Protein 4U3V (pdb70)

Structure (mmCIF, N/CA/C/O backbone):
data_4U3V
#
_entry.id   4U3V
#
_cell.length_a   48.821
_cell.length_b   68.267
_cell.length_c   77.823
_cell.angle_alpha   90.00
_cell.angle_beta   90.00
_cell.angle_gamma   90.00
#
_symmetry.space_group_name_H-M   'P 21 21 21'
#
loop_
_entity.id
_entity.type
_entity.pdbx_description
1 polymer 'Polyketide synthase PksR'
2 water water
#
loop_
_atom_site.group_PDB
_atom_site.id
_atom_site.type_symbol
_atom_site.label_atom_id
_atom_site.label_alt_id
_atom_site.label_comp_id
_atom_site.label_asym_id
_atom_site.label_entity_id
_atom_site.label_seq_id
_atom_site.pdbx_PDB_ins_code
_atom_site.Cartn_x
_atom_site.Cartn_y
_atom_site.Cartn_z
_atom_site.occupancy
_atom_site.B_iso_or_equiv
_atom_site.auth_seq_id
_atom_site.auth_comp_id
_atom_site.auth_asym_id
_atom_site.auth_atom_id
_atom_site.pdbx_PDB_model_num
ATOM 1 N N . GLN A 1 28 ? 5.716 12.574 24.451 1.00 40.70 1 GLN A N 1
ATOM 2 C CA . GLN A 1 28 ? 7.026 11.977 24.055 1.00 36.26 1 GLN A CA 1
ATOM 3 C C . GLN A 1 28 ? 8.092 12.345 25.081 1.00 34.70 1 GLN A C 1
ATOM 4 O O . GLN A 1 28 ? 7.994 13.370 25.753 1.00 39.52 1 GLN A O 1
ATOM 10 N N . PRO A 1 29 ? 9.178 11.565 25.132 1.00 34.84 2 PRO A N 1
ATOM 11 C CA . PRO A 1 29 ? 10.260 11.974 26.020 1.00 33.61 2 PRO A CA 1
ATOM 12 C C . PRO A 1 29 ? 10.853 13.300 25.562 1.00 33.62 2 PRO A C 1
ATOM 13 O O . PRO A 1 29 ? 10.892 13.588 24.371 1.00 33.62 2 PRO A O 1
ATOM 17 N N . VAL A 1 30 ? 11.294 14.107 26.512 1.00 30.85 3 VAL A N 1
ATOM 18 C CA . VAL A 1 30 ? 11.976 15.338 26.164 1.00 34.65 3 VAL A CA 1
ATOM 19 C C . VAL A 1 30 ? 13.277 15.061 25.388 1.00 28.88 3 VAL A C 1
ATOM 20 O 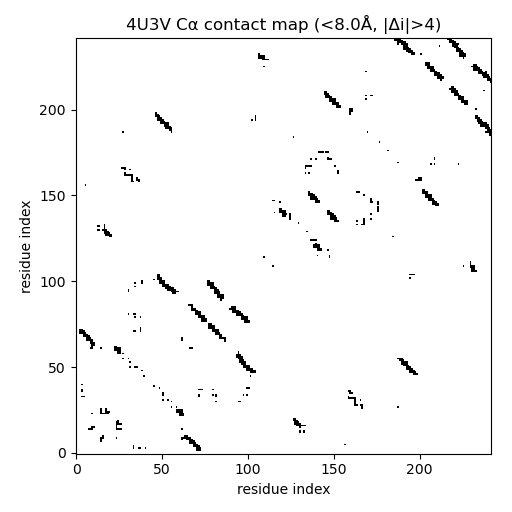O . VAL A 1 30 ? 13.943 14.020 25.575 1.00 28.89 3 VAL A O 1
ATOM 24 N N . ILE A 1 31 ? 13.671 16.019 24.546 1.00 25.22 4 ILE A N 1
ATOM 25 C CA . ILE A 1 31 ? 14.997 15.986 23.932 1.00 23.64 4 ILE A CA 1
ATOM 26 C C . ILE A 1 31 ? 16.088 16.096 25.023 1.00 26.77 4 ILE A C 1
ATOM 27 O O . ILE A 1 31 ? 16.000 16.921 25.944 1.00 25.22 4 ILE A O 1
ATOM 32 N N . GLN A 1 32 ? 17.071 15.203 24.962 1.00 24.35 5 GLN A N 1
ATOM 33 C CA . GLN A 1 32 ? 18.026 15.070 26.061 1.00 24.32 5 GLN A CA 1
ATOM 34 C C . GLN A 1 32 ? 19.282 14.435 25.569 1.00 23.20 5 GLN A C 1
ATOM 35 O O . GLN A 1 32 ? 19.259 13.615 24.623 1.00 26.56 5 GLN A O 1
ATOM 41 N N . ASP A 1 33 ? 20.386 14.759 26.239 1.00 24.97 6 ASP A N 1
ATOM 42 C CA . ASP A 1 33 ? 21.667 14.132 25.910 1.00 24.16 6 ASP A CA 1
ATOM 43 C C . ASP A 1 33 ? 22.481 14.096 27.227 1.00 23.45 6 ASP A C 1
ATOM 44 O O . ASP A 1 33 ? 22.102 14.700 28.229 1.00 26.55 6 ASP A O 1
ATOM 49 N N . GLN A 1 34 ? 23.604 13.396 27.203 1.00 24.55 7 GLN A N 1
ATOM 50 C CA . GLN A 1 34 ? 24.450 13.274 28.402 1.00 23.85 7 GLN A CA 1
ATOM 51 C C . GLN A 1 34 ? 25.889 13.309 27.927 1.00 25.15 7 GLN A C 1
ATOM 52 O O . GLN A 1 34 ? 26.232 12.728 26.900 1.00 24.77 7 GLN A O 1
ATOM 58 N N . PHE A 1 35 ? 26.741 13.947 28.723 1.00 26.18 8 PHE A N 1
ATOM 59 C CA . PHE A 1 35 ? 28.161 14.097 28.347 1.00 23.57 8 PHE A CA 1
ATOM 60 C C . PHE A 1 35 ? 29.016 13.683 29.535 1.00 29.43 8 PHE A C 1
ATOM 61 O O . PHE A 1 35 ? 28.788 14.125 30.659 1.00 30.10 8 PHE A O 1
ATOM 69 N N . THR A 1 36 ? 29.989 12.825 29.275 1.00 26.51 9 THR A N 1
ATOM 70 C CA . THR A 1 36 ? 30.805 12.278 30.381 1.00 28.04 9 THR A CA 1
ATOM 71 C C . THR A 1 36 ? 32.257 12.803 30.304 1.00 33.07 9 THR A C 1
ATOM 72 O O . THR A 1 36 ? 32.758 13.173 29.243 1.00 29.31 9 THR A O 1
ATOM 76 N N . TYR A 1 37 ? 32.937 12.865 31.445 1.00 33.73 10 TYR A N 1
ATOM 77 C CA . TYR A 1 37 ? 34.255 13.497 31.522 1.00 35.63 10 TYR A CA 1
ATOM 78 C C . TYR A 1 37 ? 35.181 12.933 30.465 1.00 33.10 10 TYR A C 1
ATOM 79 O O . TYR A 1 37 ? 35.945 13.667 29.831 1.00 31.19 10 TYR A O 1
ATOM 88 N N . ASP A 1 38 ? 35.173 11.619 30.319 1.00 29.94 11 ASP A N 1
ATOM 89 C CA . ASP A 1 38 ? 36.239 10.959 29.570 1.00 37.10 11 ASP A CA 1
ATOM 90 C C . ASP A 1 38 ? 36.011 10.829 28.061 1.00 41.41 11 ASP A C 1
ATOM 91 O O . ASP A 1 38 ? 36.888 10.345 27.368 1.00 38.41 11 ASP A O 1
ATOM 96 N N . GLU A 1 39 ? 34.833 11.178 27.545 1.00 31.57 12 GLU A N 1
ATOM 97 C CA . GLU A 1 39 ? 34.601 10.968 26.112 1.00 31.72 12 GLU A CA 1
ATOM 98 C C . GLU A 1 39 ? 35.283 12.061 25.233 1.00 29.78 12 GLU A C 1
ATOM 99 O O . GLU A 1 39 ? 35.555 13.171 25.713 1.00 29.54 12 GLU A O 1
ATOM 105 N N . PRO A 1 40 ? 35.601 11.740 23.962 1.00 33.26 13 PRO A N 1
ATOM 106 C CA . PRO A 1 40 ? 36.417 12.675 23.157 1.00 35.84 13 PRO A CA 1
ATOM 107 C C . PRO A 1 40 ? 35.773 14.058 22.946 1.00 31.79 13 PRO A C 1
ATOM 108 O O . PRO A 1 40 ? 36.468 15.064 22.962 1.00 31.25 13 PRO A O 1
ATOM 112 N N . TYR A 1 41 ? 34.443 14.118 22.873 1.00 29.29 14 TYR A N 1
ATOM 113 C CA . TYR A 1 41 ? 33.756 15.421 22.768 1.00 30.42 14 TYR A CA 1
ATOM 114 C C . TYR A 1 41 ? 34.076 16.353 23.956 1.00 27.49 14 TYR A C 1
ATOM 115 O O . TYR A 1 41 ? 34.116 17.578 23.805 1.00 27.47 14 TYR A O 1
ATOM 124 N N . VAL A 1 42 ? 34.288 15.774 25.151 1.00 26.49 15 VAL A N 1
ATOM 125 C CA . VAL A 1 42 ? 34.496 16.558 26.364 1.00 25.55 15 VAL A CA 1
ATOM 126 C C . VAL A 1 42 ? 35.993 16.774 26.588 1.00 25.44 15 VAL A C 1
ATOM 127 O O . VAL A 1 42 ? 36.401 17.898 26.915 1.00 28.94 15 VAL A O 1
ATOM 131 N N . GLN A 1 43 ? 36.769 15.703 26.387 1.00 29.57 16 GLN A N 1
ATOM 132 C CA . GLN A 1 43 ? 38.250 15.775 26.484 1.00 34.37 16 GLN A CA 1
ATOM 133 C C . GLN A 1 43 ? 38.774 16.811 25.496 1.00 33.81 16 GLN A C 1
ATOM 134 O O . GLN A 1 43 ? 39.795 17.461 25.736 1.00 35.77 16 GLN A O 1
ATOM 140 N N . GLY A 1 44 ? 38.065 16.954 24.382 1.00 30.47 17 GLY A N 1
ATOM 141 C CA . GLY A 1 44 ? 38.505 17.838 23.294 1.00 32.90 17 GLY A CA 1
ATOM 142 C C . GLY A 1 44 ? 38.329 19.346 23.383 1.00 32.96 17 GLY A C 1
ATOM 143 O O . GLY A 1 44 ? 38.690 20.080 22.444 1.00 31.73 17 GLY A O 1
ATOM 144 N N . HIS A 1 45 ? 37.775 19.830 24.479 1.00 29.27 18 HIS A N 1
ATOM 145 C CA . HIS A 1 45 ? 37.733 21.260 24.740 1.00 32.14 18 HIS A CA 1
ATOM 146 C C . HIS A 1 45 ? 38.053 21.650 26.153 1.00 41.99 18 HIS A C 1
ATOM 147 O O . HIS A 1 45 ? 37.236 21.495 27.050 1.00 32.31 18 HIS A O 1
ATOM 154 N N . VAL A 1 46 ? 39.214 22.277 26.337 1.00 34.63 19 VAL A N 1
ATOM 155 C CA . VAL A 1 46 ? 39.706 22.651 27.658 1.00 43.79 19 VAL A CA 1
ATOM 156 C C . VAL A 1 46 ? 39.866 24.159 27.722 1.00 46.79 19 VAL A C 1
ATOM 157 O O . VAL A 1 46 ? 40.345 24.784 26.779 1.00 50.82 19 VAL A O 1
ATOM 161 N N . PHE A 1 47 ? 39.382 24.753 28.801 1.00 46.95 20 PHE A N 1
ATOM 162 C CA . PHE A 1 47 ? 39.399 26.196 28.939 1.00 44.64 20 PHE A CA 1
ATOM 163 C C . PHE A 1 47 ? 39.592 26.633 30.391 1.00 44.51 20 PHE A C 1
ATOM 164 O O . PHE A 1 47 ? 38.912 26.156 31.307 1.00 44.30 20 PHE A O 1
ATOM 172 N N . ASN A 1 48 ? 40.555 27.517 30.601 1.00 45.99 21 ASN A N 1
ATOM 173 C CA . ASN A 1 48 ? 40.944 27.887 31.949 1.00 53.58 21 ASN A CA 1
ATOM 174 C C . ASN A 1 48 ? 41.084 26.623 32.807 1.00 54.67 21 ASN A C 1
ATOM 175 O O . ASN A 1 48 ? 40.471 26.528 33.874 1.00 50.98 21 ASN A O 1
ATOM 180 N N . ASN A 1 49 ? 41.818 25.630 32.287 1.00 48.85 22 ASN A N 1
ATOM 181 C CA . ASN A 1 49 ? 42.138 24.396 33.010 1.00 53.93 22 ASN A CA 1
ATOM 182 C C . ASN A 1 49 ? 40.999 23.425 33.325 1.00 56.45 22 ASN A C 1
ATOM 183 O O . ASN A 1 49 ? 41.185 22.481 34.094 1.00 58.23 22 ASN A O 1
ATOM 188 N N . GLU A 1 50 ? 39.826 23.642 32.736 1.00 43.34 23 GLU A N 1
ATOM 189 C CA . GLU A 1 50 ? 38.688 22.751 32.987 1.00 39.63 23 GLU A CA 1
ATOM 190 C C . GLU A 1 50 ? 38.181 22.170 31.664 1.00 37.96 23 GLU A C 1
ATOM 191 O O . GLU A 1 50 ? 38.313 22.814 30.620 1.00 39.19 23 GLU A O 1
ATOM 197 N N . ARG A 1 51 ? 37.502 21.025 31.728 1.00 34.56 24 ARG A N 1
ATOM 198 C CA . ARG A 1 51 ? 36.726 20.548 30.562 1.00 33.68 24 ARG A CA 1
ATOM 199 C C . ARG A 1 51 ? 35.361 21.224 30.507 1.00 32.87 24 ARG A C 1
ATOM 200 O O . ARG A 1 51 ? 34.546 21.041 31.405 1.00 35.82 24 ARG A O 1
ATOM 208 N N . VAL A 1 52 ? 35.186 22.149 29.564 1.00 30.20 25 VAL A N 1
ATOM 209 C CA . VAL A 1 52 ? 33.990 22.980 29.500 1.00 30.20 25 VAL A CA 1
ATOM 210 C C . VAL A 1 52 ? 33.202 22.558 28.263 1.00 30.89 25 VAL A C 1
ATOM 211 O O . VAL A 1 52 ? 33.780 22.437 27.184 1.00 27.41 25 VAL A O 1
ATOM 215 N N . LEU A 1 53 ? 31.923 22.206 28.418 1.00 26.94 26 LEU A N 1
ATOM 216 C CA . LEU A 1 53 ? 31.181 21.715 27.246 1.00 24.81 26 LEU A CA 1
ATOM 217 C C . LEU A 1 53 ? 31.161 22.815 26.180 1.00 23.90 26 LEU A C 1
ATOM 218 O O . LEU A 1 53 ? 30.882 23.986 26.488 1.00 25.32 26 LEU A O 1
ATOM 223 N N . VAL A 1 54 ? 31.448 22.456 24.916 1.00 25.89 27 VAL A N 1
ATOM 224 C CA . VAL A 1 54 ? 31.542 23.497 23.906 1.00 25.87 27 VAL A CA 1
ATOM 225 C C . VAL A 1 54 ? 30.177 24.172 23.717 1.00 26.16 27 VAL A C 1
ATOM 226 O O . VAL A 1 54 ? 29.132 23.501 23.707 1.00 26.23 27 VAL A O 1
ATOM 230 N N . GLY A 1 55 ? 30.187 25.493 23.564 1.00 28.77 28 GLY A N 1
ATOM 231 C CA . GLY A 1 55 ? 28.933 26.251 23.369 1.00 26.79 28 GLY A CA 1
ATOM 232 C C . GLY A 1 55 ? 28.133 25.845 22.124 1.00 27.32 28 GLY A C 1
ATOM 233 O O . GLY A 1 55 ? 26.904 25.958 22.094 1.00 26.82 28 GLY A O 1
ATOM 234 N N . ALA A 1 56 ? 28.840 25.308 21.130 1.00 25.99 29 ALA A N 1
ATOM 235 C CA . ALA A 1 56 ? 28.209 24.734 19.932 1.00 24.73 29 ALA A CA 1
ATOM 236 C C . ALA A 1 56 ? 27.119 23.678 20.210 1.00 22.51 29 ALA A C 1
ATOM 237 O O . ALA A 1 56 ? 26.245 23.437 19.368 1.00 25.31 29 ALA A O 1
ATOM 239 N N . THR A 1 57 ? 27.207 23.010 21.367 1.00 24.34 30 THR A N 1
ATOM 240 C CA . THR A 1 57 ? 26.240 22.010 21.747 1.00 25.38 30 THR A CA 1
ATOM 241 C C . THR A 1 57 ? 24.829 22.585 21.737 1.00 23.41 30 THR A C 1
ATOM 242 O O . THR A 1 57 ? 23.870 21.935 21.364 1.00 25.15 30 THR A O 1
ATOM 246 N N . TYR A 1 58 ? 24.693 23.808 22.223 1.00 23.16 31 TYR A N 1
ATOM 247 C CA . TYR A 1 58 ? 23.366 24.344 22.546 1.00 24.75 31 TYR A CA 1
ATOM 248 C C . TYR A 1 58 ? 22.476 24.587 21.332 1.00 24.80 31 TYR A C 1
ATOM 249 O O . TYR A 1 58 ? 21.283 24.254 21.380 1.00 26.50 31 TYR A O 1
ATOM 258 N N . GLY A 1 59 ? 23.031 25.157 20.254 1.00 25.86 32 GLY A N 1
ATOM 259 C CA . GLY A 1 59 ? 22.226 25.377 19.030 1.00 25.00 32 GLY A CA 1
ATOM 260 C C . GLY A 1 59 ? 21.759 24.032 18.456 1.00 27.33 32 GLY A C 1
ATOM 261 O O . GLY A 1 59 ? 20.616 23.891 17.993 1.00 27.47 32 GLY A O 1
ATOM 262 N N . SER A 1 60 ? 22.618 23.007 18.551 1.00 24.69 33 SER A N 1
ATOM 263 C CA . SER A 1 60 ? 22.196 21.688 18.040 1.00 25.88 33 SER A CA 1
ATOM 264 C C . SER A 1 60 ? 21.021 21.089 18.844 1.00 24.19 33 SER A C 1
ATOM 265 O O . SER A 1 60 ? 20.112 20.465 18.257 1.00 25.16 33 SER A O 1
ATOM 268 N N . LEU A 1 61 ? 21.084 21.193 20.171 1.00 26.19 34 LEU A N 1
ATOM 269 C CA . LEU A 1 61 ? 19.954 20.767 21.046 1.00 27.02 34 LEU A CA 1
ATOM 270 C C . LEU A 1 61 ? 18.710 21.595 20.782 1.00 28.86 34 LEU A C 1
ATOM 271 O O . LEU A 1 61 ? 17.582 21.071 20.757 1.00 29.92 34 LEU A O 1
ATOM 276 N N . ALA A 1 62 ? 18.894 22.891 20.551 1.00 27.49 35 ALA A N 1
ATOM 277 C CA . ALA A 1 62 ? 17.714 23.733 20.223 1.00 27.11 35 ALA A CA 1
ATOM 278 C C . ALA A 1 62 ? 17.011 23.334 18.912 1.00 28.57 35 ALA A C 1
ATOM 279 O O . ALA A 1 62 ? 15.777 23.280 18.871 1.00 33.01 35 ALA A O 1
ATOM 281 N N . ILE A 1 63 ? 17.783 22.929 17.913 1.00 26.06 36 ILE A N 1
ATOM 282 C CA . ILE A 1 63 ? 17.263 22.478 16.614 1.00 25.29 36 ILE A CA 1
ATOM 283 C C . ILE A 1 63 ? 16.534 21.132 16.759 1.00 31.95 36 ILE A C 1
ATOM 284 O O . ILE A 1 63 ? 15.453 20.919 16.189 1.00 28.26 36 ILE A O 1
ATOM 289 N N . GLU A 1 64 ? 17.091 20.229 17.560 1.00 29.90 37 GLU A N 1
ATOM 290 C CA . GLU A 1 64 ? 16.370 18.998 17.872 1.00 28.65 37 GLU A CA 1
ATOM 291 C C . GLU A 1 64 ? 15.022 19.253 18.531 1.00 31.21 37 GLU A C 1
ATOM 292 O O . GLU A 1 64 ? 14.058 18.531 18.239 1.00 31.36 37 GLU A O 1
ATOM 298 N N . ALA A 1 65 ? 14.979 20.193 19.471 1.00 27.27 38 ALA A N 1
ATOM 299 C CA . ALA A 1 65 ? 13.763 20.503 20.200 1.00 31.99 38 ALA A CA 1
ATOM 300 C C . ALA A 1 65 ? 12.735 21.064 19.233 1.00 33.94 38 ALA A C 1
ATOM 301 O O . ALA A 1 65 ? 11.564 20.693 19.299 1.00 31.22 38 ALA A O 1
ATOM 303 N N . PHE A 1 66 ? 13.184 21.898 18.293 1.00 31.75 39 PHE A N 1
ATOM 304 C CA . PHE A 1 66 ? 12.274 22.308 17.199 1.00 32.13 39 PHE A CA 1
ATOM 305 C C . PHE A 1 66 ? 11.641 21.157 16.390 1.00 33.65 39 PHE A C 1
ATOM 306 O O . PHE A 1 66 ? 10.423 21.151 16.170 1.00 38.83 39 PHE A O 1
ATOM 314 N N . PHE A 1 67 ? 12.469 20.259 15.857 1.00 32.77 40 PHE A N 1
ATOM 315 C CA . PHE A 1 67 ? 11.990 19.143 15.037 1.00 32.60 40 PHE A CA 1
ATOM 316 C C . PHE A 1 67 ? 11.106 18.169 15.805 1.00 42.53 40 PHE A C 1
ATOM 317 O O . PHE A 1 67 ? 10.166 17.597 15.236 1.00 40.03 40 PHE A O 1
ATOM 325 N N . ASN A 1 68 ? 11.338 18.081 17.115 1.00 37.05 41 ASN A N 1
ATOM 326 C CA . ASN A 1 68 ? 10.500 17.286 18.026 1.00 39.03 41 ASN A CA 1
ATOM 327 C C . ASN A 1 68 ? 9.110 17.882 18.208 1.00 43.08 41 ASN A C 1
ATOM 328 O O . ASN A 1 68 ? 8.115 17.149 18.304 1.00 45.35 41 ASN A O 1
ATOM 333 N N . LEU A 1 69 ? 9.055 19.212 18.255 1.00 37.63 42 LEU A N 1
ATOM 334 C CA . LEU A 1 69 ? 7.819 19.979 18.377 1.00 41.47 42 LEU A CA 1
ATOM 335 C C . LEU A 1 69 ? 7.062 20.067 17.039 1.00 44.92 42 LEU A C 1
ATOM 336 O O . LEU A 1 69 ? 5.832 19.958 16.992 1.00 47.73 42 LEU A O 1
ATOM 341 N N . PHE A 1 70 ? 7.803 20.180 15.947 1.00 40.16 43 PHE A N 1
ATOM 342 C CA . PHE A 1 70 ? 7.204 20.294 14.616 1.00 40.47 43 PHE A CA 1
ATOM 343 C C . PHE A 1 70 ? 7.710 19.193 13.693 1.00 40.53 43 PHE A C 1
ATOM 344 O O . PHE A 1 70 ? 8.425 19.449 12.727 1.00 41.80 43 PHE A O 1
ATOM 352 N N . PRO A 1 71 ? 7.348 17.932 13.990 1.00 45.62 44 PRO A N 1
ATOM 353 C CA . PRO A 1 71 ? 7.535 17.022 12.889 1.00 48.01 44 PRO A CA 1
ATOM 354 C C . PRO A 1 71 ? 6.539 17.458 11.818 1.00 53.60 44 PRO A C 1
ATOM 355 O O . PRO A 1 71 ? 5.563 18.166 12.132 1.00 63.48 44 PRO A O 1
ATOM 359 N N . GLU A 1 72 ? 6.838 17.172 10.559 1.00 62.54 45 GLU A N 1
ATOM 360 C CA . GLU A 1 72 ? 6.066 17.755 9.456 1.00 75.82 45 GLU A CA 1
ATOM 361 C C . GLU A 1 72 ? 6.446 19.223 9.207 1.00 82.35 45 GLU A C 1
ATOM 362 O O . GLU A 1 72 ? 5.655 19.979 8.625 1.00 74.18 45 GLU A O 1
ATOM 368 N N . GLU A 1 73 ? 7.605 19.646 9.720 1.00 59.77 46 GLU A N 1
ATOM 369 C CA . GLU A 1 73 ? 8.318 20.790 9.143 1.00 54.66 46 GLU A CA 1
ATOM 370 C C . GLU A 1 73 ? 9.699 20.350 8.672 1.00 53.78 46 GLU A C 1
ATOM 371 O O . GLU A 1 73 ? 10.346 19.533 9.322 1.00 53.96 46 GLU A O 1
ATOM 377 N N . ASN A 1 74 ? 10.106 20.808 7.490 1.00 44.58 47 ASN A N 1
ATOM 378 C CA . ASN A 1 74 ? 11.370 20.363 6.904 1.00 49.19 47 ASN A CA 1
ATOM 379 C C . ASN A 1 74 ? 12.429 21.444 7.117 1.00 36.47 47 ASN A C 1
ATOM 380 O O . ASN A 1 74 ? 13.595 21.268 6.770 1.00 43.23 47 ASN A O 1
ATOM 385 N N . SER A 1 75 ? 12.018 22.513 7.777 1.00 38.26 48 SER A N 1
ATOM 386 C CA . SER A 1 75 ? 12.903 23.640 7.996 1.00 38.53 48 SER A CA 1
ATOM 387 C C . SER A 1 75 ? 12.328 24.494 9.106 1.00 33.09 48 SER A C 1
ATOM 388 O O . SER A 1 75 ? 11.140 24.404 9.416 1.00 41.37 48 SER A O 1
ATOM 391 N N . GLY A 1 76 ? 13.179 25.305 9.737 1.00 34.14 49 GLY A N 1
ATOM 392 C CA . GLY A 1 76 ? 12.774 26.132 10.848 1.00 27.10 49 GLY A CA 1
ATOM 393 C C . GLY A 1 76 ? 13.791 27.218 11.153 1.00 30.46 49 GLY A C 1
ATOM 394 O O . GLY A 1 76 ? 14.789 27.377 10.410 1.00 31.51 49 GLY A O 1
ATOM 395 N N . ARG A 1 77 ? 13.548 27.925 12.254 1.00 31.93 50 ARG A N 1
ATOM 396 C CA . ARG A 1 77 ? 14.425 28.977 12.758 1.00 37.84 50 ARG A CA 1
ATOM 397 C C . ARG A 1 77 ? 14.657 28.796 14.244 1.00 37.84 50 ARG A C 1
ATOM 398 O O . ARG A 1 77 ? 13.722 28.523 15.001 1.00 35.66 50 ARG A O 1
ATOM 406 N N . ILE A 1 78 ? 15.890 29.063 14.683 1.00 31.66 51 ILE A N 1
ATOM 407 C CA . ILE A 1 78 ? 16.140 29.413 16.075 1.00 32.27 51 ILE A CA 1
ATOM 408 C C . ILE A 1 78 ? 16.401 30.915 16.147 1.00 33.37 51 ILE A C 1
ATOM 409 O O . ILE A 1 78 ? 17.051 31.449 15.269 1.00 35.51 51 ILE A O 1
ATOM 414 N N . SER A 1 79 ? 15.929 31.581 17.198 1.00 33.47 52 SER A N 1
ATOM 415 C CA . SER A 1 79 ? 16.202 33.022 17.379 1.00 37.96 52 SER A CA 1
ATOM 416 C C . SER A 1 79 ? 16.688 33.306 18.776 1.00 32.33 52 SER A C 1
ATOM 417 O O . SER A 1 79 ? 16.258 32.654 19.737 1.00 29.84 52 SER A O 1
ATOM 420 N N . LYS A 1 80 ? 17.535 34.333 18.911 1.00 27.96 53 LYS A N 1
ATOM 421 C CA . LYS A 1 80 ? 17.911 34.907 20.192 1.00 25.91 53 LYS A CA 1
ATOM 422 C C . LYS A 1 80 ? 18.499 33.866 21.151 1.00 30.53 53 LYS A C 1
ATOM 423 O O . LYS A 1 80 ? 18.189 33.832 22.347 1.00 30.53 53 LYS A O 1
ATOM 429 N N . LEU A 1 81 ? 19.346 33.010 20.595 1.00 27.08 54 LEU A N 1
ATOM 430 C CA . LEU A 1 81 ? 20.003 31.963 21.405 1.00 27.83 54 LEU A CA 1
ATOM 431 C C . LEU A 1 81 ? 21.145 32.602 22.193 1.00 30.47 54 LEU A C 1
ATOM 432 O O . LEU A 1 81 ? 22.071 33.241 21.633 1.00 31.70 54 LEU A O 1
ATOM 437 N N . SER A 1 82 ? 21.049 32.501 23.499 1.00 26.02 55 SER A N 1
ATOM 438 C CA . SER A 1 82 ? 21.970 33.155 24.403 1.00 30.35 55 SER A CA 1
ATOM 439 C C . SER A 1 82 ? 22.556 32.109 25.355 1.00 33.04 55 SER A C 1
ATOM 440 O O . SER A 1 82 ? 21.822 31.245 25.819 1.00 33.15 55 SER A O 1
ATOM 443 N N . TYR A 1 83 ? 23.874 32.148 25.580 1.00 28.32 56 TYR A N 1
ATOM 444 C CA . TYR A 1 83 ? 24.575 31.161 26.413 1.00 29.16 56 TYR A CA 1
ATOM 445 C C . TYR A 1 83 ? 24.648 31.744 27.810 1.00 30.80 56 TYR A C 1
ATOM 446 O O . TYR A 1 83 ? 25.178 32.847 28.014 1.00 33.63 56 TYR A O 1
ATOM 455 N N . ILE A 1 84 ? 24.046 31.044 28.760 1.00 30.49 57 ILE A N 1
ATOM 456 C CA . ILE A 1 84 ? 23.838 31.597 30.090 1.00 35.09 57 ILE A CA 1
ATOM 457 C C . ILE A 1 84 ? 25.026 31.309 31.000 1.00 38.30 57 ILE A C 1
ATOM 458 O O . ILE A 1 84 ? 25.543 32.197 31.704 1.00 42.72 57 ILE A O 1
ATOM 463 N N . SER A 1 85 ? 25.469 30.064 30.993 1.00 37.61 58 SER A N 1
ATOM 464 C CA . SER A 1 85 ? 26.416 29.586 31.987 1.00 42.72 58 SER A CA 1
ATOM 465 C C . SER A 1 85 ? 27.252 28.476 31.350 1.00 39.25 58 SER A C 1
ATOM 466 O O . SER A 1 85 ? 26.701 27.579 30.713 1.00 44.95 58 SER A O 1
ATOM 469 N N . PRO A 1 86 ? 28.585 28.554 31.478 1.00 37.46 59 PRO A N 1
ATOM 470 C CA . PRO A 1 86 ? 29.371 27.439 30.951 1.00 34.61 59 PRO A CA 1
ATOM 471 C C . PRO A 1 86 ? 29.148 26.196 31.799 1.00 34.35 59 PRO A C 1
ATOM 472 O O . PRO A 1 86 ? 28.882 26.300 33.007 1.00 35.64 59 PRO A O 1
ATOM 476 N N . ILE A 1 87 ? 29.247 25.031 31.176 1.00 28.79 60 ILE A N 1
ATOM 477 C CA . ILE A 1 87 ? 29.144 23.786 31.904 1.00 26.16 60 ILE A CA 1
ATOM 478 C C . ILE A 1 87 ? 30.503 23.149 32.034 1.00 31.06 60 ILE A C 1
ATOM 479 O O . ILE A 1 87 ? 31.083 22.710 31.045 1.00 31.25 60 ILE A O 1
ATOM 484 N N . VAL A 1 88 ? 30.978 23.017 33.275 1.00 32.84 61 VAL A N 1
ATOM 485 C CA . VAL A 1 88 ? 32.264 22.342 33.530 1.00 29.53 61 VAL A CA 1
ATOM 486 C C . VAL A 1 88 ? 32.019 20.901 33.946 1.00 30.52 61 VAL A C 1
ATOM 487 O O . VAL A 1 88 ? 31.171 20.627 34.797 1.00 34.23 61 VAL A O 1
ATOM 491 N N . ILE A 1 89 ? 32.760 19.974 33.367 1.00 30.02 62 ILE A N 1
ATOM 492 C CA . ILE A 1 89 ? 32.586 18.585 33.683 1.00 29.55 62 ILE A CA 1
ATOM 493 C C . ILE A 1 89 ? 33.830 18.126 34.421 1.00 37.69 62 ILE A C 1
ATOM 494 O O . ILE A 1 89 ? 34.947 18.329 33.933 1.00 35.07 62 ILE A O 1
ATOM 499 N N . LYS A 1 90 ? 33.637 17.653 35.650 1.00 36.54 63 LYS A N 1
ATOM 500 C CA . LYS A 1 90 ? 34.786 17.219 36.452 1.00 38.02 63 LYS A CA 1
ATOM 501 C C . LYS A 1 90 ? 34.997 15.734 36.330 1.00 37.31 63 LYS A C 1
ATOM 502 O O . LYS A 1 90 ? 34.130 15.005 35.883 1.00 33.07 63 LYS A O 1
ATOM 508 N N . GLN A 1 91 ? 36.182 15.282 36.723 1.00 32.08 64 GLN A N 1
ATOM 509 C CA . GLN A 1 91 ? 36.509 13.892 36.686 1.00 30.25 64 GLN A CA 1
ATOM 510 C C . GLN A 1 91 ? 35.423 13.019 37.314 1.00 31.02 64 GLN A C 1
ATOM 511 O O . GLN A 1 91 ? 34.863 13.361 38.349 1.00 34.88 64 GLN A O 1
ATOM 517 N N . GLY A 1 92 ? 35.121 11.905 36.664 1.00 34.05 65 GLY A N 1
ATOM 518 C CA . GLY A 1 92 ? 34.045 11.023 37.117 1.00 38.42 65 GLY A CA 1
ATOM 519 C C . GLY A 1 92 ? 32.597 11.442 36.868 1.00 46.15 65 GLY A C 1
ATOM 520 O O . GLY A 1 92 ? 31.683 10.669 37.141 1.00 41.17 65 GLY A O 1
ATOM 521 N N . GLU A 1 93 ? 32.369 12.683 36.446 1.00 35.89 66 GLU A N 1
ATOM 522 C CA . GLU A 1 93 ? 30.997 13.202 36.283 1.00 34.52 66 GLU A CA 1
ATOM 523 C C . GLU A 1 93 ? 30.370 12.905 34.915 1.00 36.42 66 GLU A C 1
ATOM 524 O O . GLU A 1 93 ? 31.067 12.789 33.864 1.00 30.05 66 GLU A O 1
ATOM 530 N N . THR A 1 94 ? 29.038 12.809 34.940 1.00 32.85 67 THR A N 1
ATOM 531 C CA . THR A 1 94 ? 28.249 12.758 33.718 1.00 33.88 67 THR A CA 1
ATOM 532 C C . THR A 1 94 ? 27.167 13.795 33.869 1.00 32.96 67 THR A C 1
ATOM 533 O O . THR A 1 94 ? 26.448 13.786 34.865 1.00 37.30 67 THR A O 1
ATOM 537 N N . ILE A 1 95 ? 27.113 14.762 32.939 1.00 29.42 68 ILE A N 1
ATOM 538 C CA . ILE A 1 95 ? 26.116 15.825 32.986 1.00 29.97 68 ILE A CA 1
ATOM 539 C C . ILE A 1 95 ? 24.972 15.568 32.013 1.00 29.58 68 ILE A C 1
ATOM 540 O O . ILE A 1 95 ? 25.216 15.353 30.834 1.00 31.74 68 ILE A O 1
ATOM 545 N N . GLU A 1 96 ? 23.733 15.700 32.500 1.00 27.78 69 GLU A N 1
ATOM 546 C CA . GLU A 1 96 ? 22.546 15.525 31.669 1.00 28.29 69 GLU A CA 1
ATOM 547 C C . GLU A 1 96 ? 22.136 16.907 31.192 1.00 26.13 69 GLU A C 1
ATOM 548 O O . GLU A 1 96 ? 22.130 17.855 31.976 1.00 27.94 69 GLU A O 1
ATOM 554 N N . LEU A 1 97 ? 21.764 17.012 29.914 1.00 24.49 70 LEU A N 1
ATOM 555 C CA . LEU A 1 97 ? 21.134 18.181 29.362 1.00 26.55 70 LEU A CA 1
ATOM 556 C C . LEU A 1 97 ? 19.748 17.855 28.806 1.00 28.47 70 LEU A C 1
ATOM 557 O O . LEU A 1 97 ? 19.538 16.797 28.263 1.00 26.47 70 LEU A O 1
ATOM 562 N N . GLN A 1 98 ? 18.805 18.783 28.956 1.00 26.31 71 GLN A N 1
ATOM 563 C CA . GLN A 1 98 ? 17.478 18.616 28.368 1.00 24.42 71 GLN A CA 1
ATOM 564 C C . GLN A 1 98 ? 17.136 19.934 27.696 1.00 27.04 71 GLN A C 1
ATOM 565 O O . GLN A 1 98 ? 17.525 21.007 28.186 1.00 31.32 71 GLN A O 1
ATOM 571 N N . ALA A 1 99 ? 16.304 19.878 26.663 1.00 25.25 72 ALA A N 1
ATOM 572 C CA . ALA A 1 99 ? 15.911 21.096 25.935 1.00 27.92 72 ALA A CA 1
ATOM 573 C C . ALA A 1 99 ? 14.413 21.147 26.022 1.00 35.07 72 ALA A C 1
ATOM 574 O O . ALA A 1 99 ? 13.761 20.285 25.459 1.00 36.02 72 ALA A O 1
ATOM 576 N N . LYS A 1 100 ? 13.915 22.027 26.877 1.00 36.03 73 LYS A N 1
ATOM 577 C CA . LYS A 1 100 ? 12.499 22.047 27.288 1.00 45.41 73 LYS A CA 1
ATOM 578 C C . LYS A 1 100 ? 11.818 23.266 26.683 1.00 50.33 73 LYS A C 1
ATOM 579 O O . LYS A 1 100 ? 12.309 24.388 26.852 1.00 40.65 73 LYS A O 1
ATOM 585 N N . PRO A 1 101 ? 10.702 23.049 25.961 1.00 46.03 74 PRO A N 1
ATOM 586 C CA . PRO A 1 101 ? 10.023 24.154 25.302 1.00 45.97 74 PRO A CA 1
ATOM 587 C C . PRO A 1 101 ? 8.971 24.739 26.227 1.00 49.10 74 PRO A C 1
ATOM 588 O O . PRO A 1 101 ? 8.549 24.081 27.176 1.00 47.99 74 PRO A O 1
ATOM 592 N N . LEU A 1 102 ? 8.534 25.957 25.939 1.00 53.98 75 LEU A N 1
ATOM 593 C CA . LEU A 1 102 ? 7.802 26.759 26.911 1.00 53.11 75 LEU A CA 1
ATOM 594 C C . LEU A 1 102 ? 7.004 27.832 26.173 1.00 66.80 75 LEU A C 1
ATOM 595 O O . LEU A 1 102 ? 7.414 28.291 25.102 1.00 51.81 75 LEU A O 1
ATOM 600 N N . GLN A 1 103 ? 5.850 28.201 26.730 1.00 78.47 76 GLN A N 1
ATOM 601 C CA . GLN A 1 103 ? 4.993 29.242 26.149 1.00 78.62 76 GLN A CA 1
ATOM 602 C C . GLN A 1 103 ? 5.261 30.611 26.765 1.00 91.92 76 GLN A C 1
ATOM 603 O O . GLN A 1 103 ? 5.256 30.770 27.991 1.00 87.13 76 GLN A O 1
ATOM 609 N N . VAL A 1 107 ? 5.455 33.509 21.224 1.00 71.64 80 VAL A N 1
ATOM 610 C CA . VAL A 1 107 ? 6.656 32.726 20.896 1.00 67.03 80 VAL A CA 1
ATOM 611 C C . VAL A 1 107 ? 6.884 31.463 21.730 1.00 68.94 80 VAL A C 1
ATOM 612 O O . VAL A 1 107 ? 6.527 31.394 22.919 1.00 66.58 80 VAL A O 1
ATOM 616 N N . ILE A 1 108 ? 7.524 30.483 21.094 1.00 62.04 81 ILE A N 1
ATOM 617 C CA . ILE A 1 108 ? 8.030 29.290 21.771 1.00 49.88 81 ILE A CA 1
ATOM 618 C C . ILE A 1 108 ? 9.451 29.526 22.279 1.00 47.45 81 ILE A C 1
ATOM 619 O O . ILE A 1 108 ? 10.385 29.686 21.493 1.00 42.85 81 ILE A O 1
ATOM 624 N N . GLU A 1 109 ? 9.596 29.560 23.592 1.00 40.41 82 GLU A N 1
ATOM 625 C CA . GLU A 1 109 ? 10.894 29.688 24.222 1.00 41.21 82 GLU A CA 1
ATOM 626 C C . GLU A 1 109 ? 11.524 28.311 24.504 1.00 41.30 82 GLU A C 1
ATOM 627 O O . GLU A 1 109 ? 10.868 27.407 25.028 1.00 42.08 82 GLU A O 1
ATOM 633 N N . LEU A 1 110 ? 12.810 28.161 24.192 1.00 34.40 83 LEU A N 1
ATOM 634 C CA . LEU A 1 110 ? 13.530 26.923 24.503 1.00 37.12 83 LEU A CA 1
ATOM 635 C C . LEU A 1 110 ? 14.443 27.179 25.693 1.00 37.45 83 LEU A C 1
ATOM 636 O O . LEU A 1 110 ? 15.222 28.128 25.686 1.00 39.76 83 LEU A O 1
ATOM 641 N N . GLN A 1 111 ? 14.359 26.328 26.710 1.00 32.66 84 GLN A N 1
ATOM 642 C CA . GLN A 1 111 ? 15.319 26.354 27.787 1.00 33.84 84 GLN A CA 1
ATOM 643 C C . GLN A 1 111 ? 16.200 25.098 27.771 1.00 35.83 84 GLN A C 1
ATOM 644 O O . GLN A 1 111 ? 15.707 23.990 27.914 1.00 37.30 84 GLN A O 1
ATOM 650 N N . ILE A 1 112 ? 17.489 25.284 27.555 1.00 31.18 85 ILE A N 1
ATOM 651 C CA . ILE A 1 112 ? 18.428 24.179 27.631 1.00 27.48 85 ILE A CA 1
ATOM 652 C C . ILE A 1 112 ? 18.986 24.161 29.036 1.00 29.17 85 ILE A C 1
ATOM 653 O O . ILE A 1 112 ? 19.737 25.061 29.435 1.00 29.61 85 ILE A O 1
ATOM 658 N N . MET A 1 113 ? 18.657 23.103 29.779 1.00 25.90 86 MET A N 1
ATOM 659 C CA . MET A 1 113 ? 19.022 23.004 31.191 1.00 28.26 86 MET A CA 1
ATOM 660 C C . MET A 1 113 ? 20.016 21.878 31.351 1.00 23.93 86 MET A C 1
ATOM 661 O O . MET A 1 113 ? 20.019 20.914 30.578 1.00 27.20 86 MET A O 1
ATOM 666 N N . TYR A 1 114 ? 20.853 21.982 32.378 1.00 26.78 87 TYR A N 1
ATOM 667 C CA . TYR A 1 114 ? 21.720 20.890 32.732 1.00 24.37 87 TYR A CA 1
ATOM 668 C C . TYR A 1 114 ? 21.596 20.580 34.203 1.00 25.09 87 TYR A C 1
ATOM 669 O O . TYR A 1 114 ? 21.178 21.429 34.992 1.00 28.25 87 TYR A O 1
ATOM 678 N N . ARG A 1 115 ? 21.919 19.350 34.547 1.00 27.87 88 ARG A N 1
ATOM 679 C CA . ARG A 1 115 ? 21.716 18.914 35.925 1.00 29.64 88 ARG A CA 1
ATOM 680 C C . ARG A 1 115 ? 23.045 18.979 36.621 1.00 35.35 88 ARG A C 1
ATOM 681 O O . ARG A 1 115 ? 23.962 18.208 36.317 1.00 36.83 88 ARG A O 1
ATOM 689 N N . GLU A 1 116 ? 23.154 19.977 37.500 1.00 37.94 89 GLU A N 1
ATOM 690 C CA . GLU A 1 116 ? 24.375 20.283 38.249 1.00 39.26 89 GLU A CA 1
ATOM 691 C C . GLU A 1 116 ? 24.648 19.142 39.201 1.00 42.38 89 GLU A C 1
ATOM 692 O O . GLU A 1 116 ? 23.846 18.889 40.091 1.00 53.13 89 GLU A O 1
ATOM 698 N N . PRO A 1 117 ? 25.732 18.378 38.968 1.00 50.33 90 PRO A N 1
ATOM 699 C CA . PRO A 1 117 ? 25.917 17.169 39.786 1.00 56.73 90 PRO A CA 1
ATOM 700 C C . PRO A 1 117 ? 26.087 17.457 41.288 1.00 52.39 90 PRO A C 1
ATOM 701 O O . PRO A 1 117 ? 25.650 16.645 42.109 1.00 56.60 90 PRO A O 1
ATOM 705 N N . SER A 1 118 ? 26.611 18.643 41.626 1.00 59.08 91 SER A N 1
ATOM 706 C CA . SER A 1 118 ? 26.646 19.165 43.018 1.00 67.73 91 SER A CA 1
ATOM 707 C C . SER A 1 118 ? 25.320 18.985 43.754 1.00 63.39 91 SER A C 1
ATOM 708 O O . SER A 1 118 ? 25.273 18.465 44.869 1.00 73.94 91 SER A O 1
ATOM 711 N N . SER A 1 119 ? 24.261 19.521 43.165 1.00 64.61 92 SER A N 1
ATOM 712 C CA . SER A 1 119 ? 23.024 19.742 43.886 1.00 62.45 92 SER A CA 1
ATOM 713 C C . SER A 1 119 ? 21.949 18.805 43.370 1.00 61.11 92 SER A C 1
ATOM 714 O O . SER A 1 119 ? 20.962 18.547 44.058 1.00 63.93 92 SER A O 1
ATOM 717 N N . GLY A 1 120 ? 22.139 18.310 42.146 1.00 57.47 93 GLY A N 1
ATOM 718 C CA . GLY A 1 120 ? 21.096 17.575 41.446 1.00 48.47 93 GLY A CA 1
ATOM 719 C C . GLY A 1 120 ? 19.983 18.480 40.949 1.00 49.88 93 GLY A C 1
ATOM 720 O O . GLY A 1 120 ? 18.914 18.011 40.566 1.00 55.74 93 GLY A O 1
ATOM 721 N N . LEU A 1 121 ? 20.250 19.781 40.904 1.00 35.51 94 LEU A N 1
ATOM 722 C CA . LEU A 1 121 ? 19.251 20.726 40.413 1.00 34.03 94 LEU A CA 1
ATOM 723 C C . LEU A 1 121 ? 19.517 21.010 38.926 1.00 35.91 94 LEU A C 1
ATOM 724 O O . LEU A 1 121 ? 20.670 21.182 38.523 1.00 37.12 94 LEU A O 1
ATOM 729 N N . TRP A 1 122 ? 18.448 21.065 38.145 1.00 31.50 95 TRP A N 1
ATOM 730 C CA . TRP A 1 122 ? 18.471 21.734 36.836 1.00 30.18 95 TRP A CA 1
ATOM 731 C C . TR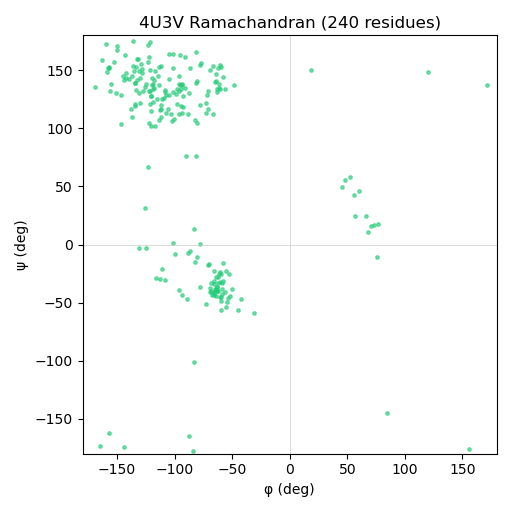P A 1 122 ? 18.773 23.188 36.925 1.00 38.77 95 TRP A C 1
ATOM 732 O O . TRP A 1 122 ? 18.177 23.914 37.722 1.00 38.16 95 TRP A O 1
ATOM 743 N N . LYS A 1 123 ? 19.662 23.634 36.035 1.00 31.75 96 LYS A N 1
ATOM 744 C CA . LYS A 1 123 ? 20.107 25.020 35.933 1.00 33.16 96 LYS A CA 1
ATOM 745 C C . LYS A 1 123 ? 20.138 25.360 34.437 1.00 33.43 96 LYS A C 1
ATOM 746 O O . LYS A 1 123 ? 20.472 24.497 33.638 1.00 28.75 96 LYS A O 1
ATOM 752 N N . PRO A 1 124 ? 19.813 26.611 34.061 1.00 34.36 97 PRO A N 1
ATOM 753 C CA . PRO A 1 124 ? 19.865 26.983 32.637 1.00 34.98 97 PRO A CA 1
ATOM 754 C C . PRO A 1 124 ? 21.293 27.118 32.054 1.00 32.66 97 PRO A C 1
ATOM 755 O O . PRO A 1 124 ? 22.204 27.705 32.690 1.00 32.80 97 PRO A O 1
ATOM 759 N N . ALA A 1 125 ? 21.527 26.434 30.937 1.00 28.49 98 ALA A N 1
ATOM 760 C CA . ALA A 1 125 ? 22.772 26.560 30.194 1.00 33.20 98 ALA A CA 1
ATOM 761 C C . ALA A 1 125 ? 22.592 27.574 29.058 1.00 27.07 98 ALA A C 1
ATOM 762 O O . ALA A 1 125 ? 23.533 28.321 28.726 1.00 29.27 98 ALA A O 1
ATOM 764 N N . ALA A 1 126 ? 21.424 27.531 28.421 1.00 27.61 99 ALA A N 1
ATOM 765 C CA . ALA A 1 126 ? 21.123 28.420 27.257 1.00 28.66 99 ALA A CA 1
ATOM 766 C C . ALA A 1 126 ? 19.644 28.675 27.132 1.00 32.24 99 ALA A C 1
ATOM 767 O O . ALA A 1 126 ? 18.844 27.871 27.572 1.00 33.62 99 ALA A O 1
ATOM 769 N N . ILE A 1 127 ? 19.282 29.781 26.476 1.00 28.16 100 ILE A N 1
ATOM 770 C CA . ILE A 1 127 ? 17.887 30.101 26.245 1.00 27.41 100 ILE A CA 1
ATOM 771 C C . ILE A 1 127 ? 17.786 30.643 24.843 1.00 29.79 100 ILE A C 1
ATOM 772 O O . ILE A 1 127 ? 18.752 31.224 24.331 1.00 33.03 100 ILE A O 1
ATOM 777 N N . GLY A 1 128 ? 16.702 30.283 24.170 1.00 30.67 101 GLY A N 1
ATOM 778 C CA . GLY A 1 128 ? 16.394 30.831 22.834 1.00 32.76 101 GLY A CA 1
ATOM 779 C C . GLY A 1 128 ? 14.917 30.755 22.483 1.00 41.36 101 GLY A C 1
ATOM 780 O O . GLY A 1 128 ? 14.065 30.495 23.355 1.00 40.40 101 GLY A O 1
ATOM 781 N N . GLN A 1 129 ? 14.628 30.877 21.191 1.00 33.48 102 GLN A N 1
ATOM 782 C CA . GLN A 1 129 ? 13.276 30.749 20.679 1.00 34.93 102 GLN A CA 1
ATOM 783 C C . GLN A 1 129 ? 13.332 29.909 19.436 1.00 44.63 102 GLN A C 1
ATOM 784 O O . GLN A 1 129 ? 14.370 29.841 18.773 1.00 40.22 102 GLN A O 1
ATOM 790 N N . CYS A 1 130 ? 12.242 29.229 19.111 1.00 40.50 103 CYS A N 1
ATOM 791 C CA . CYS A 1 130 ? 12.185 28.624 17.787 1.00 37.89 103 CYS A CA 1
ATOM 792 C C . CYS A 1 130 ? 10.869 28.919 17.123 1.00 51.27 103 CYS A C 1
ATOM 793 O O . CYS A 1 130 ? 9.917 29.302 17.792 1.00 54.38 103 CYS A O 1
ATOM 796 N N . GLY A 1 131 ? 10.851 28.792 15.799 1.00 53.69 104 GLY A N 1
ATOM 797 C CA . GLY A 1 131 ? 9.715 29.204 14.987 1.00 48.16 104 GLY A CA 1
ATOM 798 C C . GLY A 1 131 ? 9.699 28.470 13.659 1.00 49.40 104 GLY A C 1
ATOM 799 O O . GLY A 1 131 ? 10.741 28.029 13.144 1.00 36.44 104 GLY A O 1
ATOM 800 N N . ILE A 1 132 ? 8.505 28.313 13.091 1.00 44.72 105 ILE A N 1
ATOM 801 C CA . ILE A 1 132 ? 8.396 27.911 11.689 1.00 46.58 105 ILE A CA 1
ATOM 802 C C . ILE A 1 132 ? 9.081 28.970 10.805 1.00 40.01 105 ILE A C 1
ATOM 803 O O . ILE A 1 132 ? 9.154 30.138 11.169 1.00 45.61 105 ILE A O 1
ATOM 808 N N . GLY A 1 133 ? 9.543 28.549 9.633 1.00 44.61 106 GLY A N 1
ATOM 809 C CA . GLY A 1 133 ? 10.175 29.463 8.690 1.00 47.97 106 GLY A CA 1
ATOM 810 C C . GLY A 1 133 ? 10.773 28.670 7.561 1.00 48.82 106 GLY A C 1
ATOM 811 O O . GLY A 1 133 ? 11.313 27.588 7.774 1.00 47.98 106 GLY A O 1
ATOM 812 N N . SER A 1 134 ? 10.592 29.147 6.337 1.00 48.16 107 SER A N 1
ATOM 813 C CA . SER A 1 134 ? 11.124 28.426 5.201 1.00 46.91 107 SER A CA 1
ATOM 814 C C . SER A 1 134 ? 12.624 28.688 5.111 1.00 51.42 107 SER A C 1
ATOM 815 O O . SER A 1 134 ? 13.136 29.650 5.688 1.00 58.18 107 SER A O 1
ATOM 818 N N . PHE A 1 135 ? 13.337 27.778 4.472 1.00 47.91 108 PHE A N 1
ATOM 819 C CA . PHE A 1 135 ? 14.738 28.002 4.180 1.00 48.15 108 PHE A CA 1
ATOM 820 C C . PHE A 1 135 ? 14.883 28.263 2.684 1.00 55.11 108 PHE A C 1
ATOM 821 O O . PHE A 1 135 ? 14.659 27.373 1.848 1.00 49.84 108 PHE A O 1
ATOM 829 N N . GLU A 1 136 ? 15.263 29.493 2.356 1.00 50.44 109 GLU A N 1
ATOM 830 C CA . GLU A 1 136 ? 15.495 29.885 0.982 1.00 52.55 109 GLU A CA 1
ATOM 831 C C . GLU A 1 136 ? 16.989 29.925 0.730 1.00 45.54 109 GLU A C 1
ATOM 832 O O . GLU A 1 136 ? 17.678 30.818 1.227 1.00 55.71 109 GLU A O 1
ATOM 838 N N . PRO A 1 137 ? 17.499 28.927 -0.015 1.00 44.73 110 PRO A N 1
ATOM 839 C CA . PRO A 1 137 ? 18.904 28.820 -0.389 1.00 48.36 110 PRO A CA 1
ATOM 840 C C . PRO A 1 137 ? 19.392 30.026 -1.209 1.00 60.60 110 PRO A C 1
ATOM 841 O O . PRO A 1 137 ? 18.594 30.718 -1.861 1.00 50.10 110 PRO A O 1
ATOM 845 N N . LYS A 1 138 ? 20.687 30.305 -1.105 1.00 48.36 111 LYS A N 1
ATOM 846 C CA . LYS A 1 138 ? 21.310 31.415 -1.803 1.00 43.27 111 LYS A CA 1
ATOM 847 C C . LYS A 1 138 ? 22.392 30.808 -2.671 1.00 56.72 111 LYS A C 1
ATOM 848 O O . LYS A 1 138 ? 22.840 29.692 -2.411 1.00 48.89 111 LYS A O 1
ATOM 854 N N . LYS A 1 139 ? 22.690 31.438 -3.800 1.00 56.13 112 LYS A N 1
ATOM 855 C CA . LYS A 1 139 ? 23.740 30.906 -4.647 1.00 58.66 112 LYS A CA 1
ATOM 856 C C . LYS A 1 139 ? 25.029 31.603 -4.266 1.00 44.09 112 LYS A C 1
ATOM 857 O O . LYS A 1 139 ? 25.007 32.775 -3.884 1.00 58.48 112 LYS A O 1
ATOM 863 N N . VAL A 1 140 ? 26.104 30.825 -4.176 1.00 48.11 113 VAL A N 1
ATOM 864 C CA . VAL A 1 140 ? 27.426 31.351 -3.858 1.00 46.94 113 VAL A CA 1
ATOM 865 C C . VAL A 1 140 ? 28.466 30.678 -4.750 1.00 55.91 113 VAL A C 1
ATOM 866 O O . VAL A 1 140 ? 28.643 29.454 -4.706 1.00 61.76 113 VAL A O 1
ATOM 870 N N . ASN A 1 141 ? 29.127 31.471 -5.595 1.00 49.66 114 ASN A N 1
ATOM 871 C CA . ASN A 1 141 ? 30.275 30.977 -6.341 1.00 53.29 114 ASN A CA 1
ATOM 872 C C . ASN A 1 141 ? 31.525 30.980 -5.469 1.00 52.70 114 ASN A C 1
ATOM 873 O O . ASN A 1 141 ? 32.116 32.028 -5.240 1.00 53.01 114 ASN A O 1
ATOM 878 N N . ILE A 1 142 ? 31.926 29.796 -5.013 1.00 49.81 115 ILE A N 1
ATOM 879 C CA . ILE A 1 142 ? 33.010 29.643 -4.049 1.00 45.92 115 ILE A CA 1
ATOM 880 C C . ILE A 1 142 ? 34.328 30.033 -4.696 1.00 52.59 115 ILE A C 1
ATOM 881 O O . ILE A 1 142 ? 35.197 30.661 -4.064 1.00 42.73 115 ILE A O 1
ATOM 886 N N . GLU A 1 143 ? 34.487 29.641 -5.961 1.00 42.81 116 GLU A N 1
ATOM 887 C CA . GLU A 1 143 ? 35.692 29.995 -6.701 1.00 51.60 116 GLU A CA 1
ATOM 888 C C . GLU A 1 143 ? 35.809 31.512 -6.849 1.00 35.17 116 GLU A C 1
ATOM 889 O O . GLU A 1 143 ? 36.886 32.076 -6.710 1.00 51.40 116 GLU A O 1
ATOM 895 N N . ASN A 1 144 ? 34.682 32.159 -7.104 1.00 39.54 117 ASN A N 1
ATOM 896 C CA . ASN A 1 144 ? 34.605 33.602 -7.193 1.00 41.07 117 ASN A CA 1
ATOM 897 C C . ASN A 1 144 ? 35.030 34.269 -5.890 1.00 49.85 117 ASN A C 1
ATOM 898 O O . ASN A 1 144 ? 35.949 35.085 -5.858 1.00 46.13 117 ASN A O 1
ATOM 903 N N . VAL A 1 145 ? 34.365 33.888 -4.805 1.00 46.37 118 VAL A N 1
ATOM 904 C CA . VAL A 1 145 ? 34.719 34.401 -3.487 1.00 40.78 118 VAL A CA 1
ATOM 905 C C . VAL A 1 145 ? 36.205 34.180 -3.163 1.00 33.33 118 VAL A C 1
ATOM 906 O O . VAL A 1 145 ? 36.892 35.088 -2.709 1.00 42.23 118 VAL A O 1
ATOM 910 N N . LYS A 1 146 ? 36.685 32.960 -3.366 1.00 38.75 119 LYS A N 1
ATOM 911 C CA . LYS A 1 146 ? 38.059 32.551 -3.125 1.00 39.67 119 LYS A CA 1
ATOM 912 C C . LYS A 1 146 ? 39.099 33.433 -3.820 1.00 50.62 119 LYS A C 1
ATOM 913 O O . LYS A 1 146 ? 40.140 33.776 -3.252 1.00 40.08 119 LYS A O 1
ATOM 919 N N . HIS A 1 147 ? 38.847 33.725 -5.092 1.00 53.40 120 HIS A N 1
ATOM 920 C CA . HIS A 1 147 ? 39.762 34.526 -5.912 1.00 50.42 120 HIS A CA 1
ATOM 921 C C . HIS A 1 147 ? 40.181 35.824 -5.260 1.00 49.80 120 HIS A C 1
ATOM 922 O O . HIS A 1 147 ? 41.349 36.209 -5.338 1.00 41.83 120 HIS A O 1
ATOM 929 N N . SER A 1 148 ? 39.259 36.487 -4.553 1.00 42.82 121 SER A N 1
ATOM 930 C CA . SER A 1 148 ? 39.553 37.789 -3.939 1.00 44.45 121 SER A CA 1
ATOM 931 C C . SER A 1 148 ? 40.183 37.737 -2.533 1.00 45.38 121 SER A C 1
ATOM 932 O O . SER A 1 148 ? 40.634 38.757 -2.006 1.00 45.64 121 SER A O 1
ATOM 935 N N . LEU A 1 149 ? 40.285 36.537 -1.972 1.00 41.23 122 LEU A N 1
ATOM 936 C CA . LEU A 1 149 ? 40.819 36.341 -0.618 1.00 36.29 122 LEU A CA 1
ATOM 937 C C . LEU A 1 149 ? 42.230 35.774 -0.663 1.00 34.25 122 LEU A C 1
ATOM 938 O O . LEU A 1 149 ? 42.694 35.343 -1.715 1.00 40.05 122 LEU A O 1
ATOM 943 N N . THR A 1 150 ? 42.943 35.849 0.457 1.00 34.73 123 THR A N 1
ATOM 944 C CA . THR A 1 150 ? 44.291 35.310 0.565 1.00 33.49 123 THR A CA 1
ATOM 945 C C . THR A 1 150 ? 44.232 33.934 1.213 1.00 41.86 123 THR A C 1
ATOM 946 O O . THR A 1 150 ? 43.779 33.793 2.358 1.00 31.84 123 THR A O 1
ATOM 950 N N . LYS A 1 151 ? 44.721 32.925 0.498 1.00 33.66 124 LYS A N 1
ATOM 951 C CA . LYS A 1 151 ? 44.879 31.582 1.080 1.00 33.35 124 LYS A CA 1
ATOM 952 C C . LYS A 1 151 ? 45.870 31.565 2.235 1.00 32.93 124 LYS A C 1
ATOM 953 O O . LYS A 1 151 ? 46.958 32.148 2.165 1.00 34.87 124 LYS A O 1
ATOM 959 N N . LEU A 1 152 ? 45.481 30.914 3.327 1.00 35.02 125 LEU A N 1
ATOM 960 C CA . LEU A 1 152 ? 46.327 30.795 4.507 1.00 33.96 125 LEU A CA 1
ATOM 961 C C . LEU A 1 152 ? 46.968 29.407 4.528 1.00 33.37 125 LEU A C 1
ATOM 962 O O . LEU A 1 152 ? 46.437 28.468 3.953 1.00 36.45 125 LEU A O 1
ATOM 967 N N . HIS A 1 153 ? 48.139 29.326 5.134 1.00 37.88 126 HIS A N 1
ATOM 968 C CA . HIS A 1 153 ? 48.905 28.086 5.220 1.00 43.07 126 HIS A CA 1
ATOM 969 C C . HIS A 1 153 ? 49.157 27.797 6.674 1.00 46.59 126 HIS A C 1
ATOM 970 O O . HIS A 1 153 ? 48.871 28.632 7.539 1.00 45.11 126 HIS A O 1
ATOM 977 N N . HIS A 1 154 ? 49.689 26.612 6.967 1.00 47.91 127 HIS A N 1
ATOM 978 C CA . HIS A 1 154 ? 49.841 26.177 8.352 1.00 48.11 127 HIS A CA 1
ATOM 979 C C . HIS A 1 154 ? 48.528 26.294 9.088 1.00 54.91 127 HIS A C 1
ATOM 980 O O . HIS A 1 154 ? 48.440 26.986 10.113 1.00 55.19 127 HIS A O 1
ATOM 987 N N . ILE A 1 155 ? 47.510 25.621 8.598 1.00 42.44 128 ILE A N 1
ATOM 988 C CA . ILE A 1 155 ? 46.198 25.666 9.207 1.00 55.29 128 ILE A CA 1
ATOM 989 C C . ILE A 1 155 ? 46.155 25.286 10.694 1.00 64.42 128 ILE A C 1
ATOM 990 O O . ILE A 1 155 ? 45.262 25.698 11.376 1.00 61.96 128 ILE A O 1
ATOM 995 N N . ASP A 1 156 ? 47.112 24.546 11.225 1.00 69.08 129 ASP A N 1
ATOM 996 C CA . ASP A 1 156 ? 47.159 24.403 12.688 1.00 81.97 129 ASP A CA 1
ATOM 997 C C . ASP A 1 156 ? 47.288 25.737 13.420 1.00 84.47 129 ASP A C 1
ATOM 998 O O . ASP A 1 156 ? 48.364 26.175 13.772 1.00 100.38 129 ASP A O 1
ATOM 1003 N N . GLY A 1 164 ? 43.104 30.825 23.920 1.00 114.64 137 GLY A N 1
ATOM 1004 C CA . GLY A 1 164 ? 42.999 30.003 25.118 1.00 91.85 137 GLY A CA 1
ATOM 1005 C C . GLY A 1 164 ? 42.688 28.537 24.871 1.00 70.11 137 GLY A C 1
ATOM 1006 O O . GLY A 1 164 ? 43.447 27.671 25.304 1.00 69.78 137 GLY A O 1
ATOM 1007 N N . PRO A 1 165 ? 41.543 28.243 24.219 1.00 70.60 138 PRO A N 1
ATOM 1008 C CA . PRO A 1 165 ? 41.008 26.875 24.234 1.00 56.06 138 PRO A CA 1
ATOM 1009 C C . PRO A 1 165 ? 42.011 25.850 23.711 1.00 63.97 138 PRO A C 1
ATOM 1010 O O . PRO A 1 165 ? 42.656 26.085 22.685 1.00 69.16 138 PRO A O 1
ATOM 1014 N N . GLU A 1 166 ? 42.157 24.736 24.426 1.00 42.33 139 GLU A N 1
ATOM 1015 C CA . GLU A 1 166 ? 42.869 23.580 23.895 1.00 48.51 139 GLU A CA 1
ATOM 1016 C C . GLU A 1 166 ? 41.916 22.601 23.224 1.00 51.44 139 GLU A C 1
ATOM 1017 O O . GLU A 1 166 ? 40.973 22.116 23.855 1.00 41.98 139 GLU A O 1
ATOM 1023 N N . TRP A 1 167 ? 42.232 22.238 21.982 1.00 33.17 140 TRP A N 1
ATOM 1024 C CA . TRP A 1 167 ? 41.324 21.458 21.133 1.00 33.16 140 TRP A CA 1
ATOM 1025 C C . TRP A 1 167 ? 41.768 20.050 20.932 1.00 40.21 140 TRP A C 1
ATOM 1026 O O . TRP A 1 167 ? 42.903 19.809 20.536 1.00 40.53 140 TRP A O 1
ATOM 1037 N N . GLY A 1 168 ? 40.850 19.112 21.087 1.00 36.74 141 GLY A N 1
ATOM 1038 C CA . GLY A 1 168 ? 41.075 17.738 20.657 1.00 37.22 141 GLY A CA 1
ATOM 1039 C C . GLY A 1 168 ? 40.834 17.499 19.176 1.00 38.80 141 GLY A C 1
ATOM 1040 O O . GLY A 1 168 ? 40.230 18.322 18.489 1.00 35.69 141 GLY A O 1
ATOM 1041 N N . GLU A 1 169 ? 41.289 16.361 18.662 1.00 41.87 142 GLU A N 1
ATOM 1042 C CA . GLU A 1 169 ? 41.275 16.146 17.206 1.00 42.18 142 GLU A CA 1
ATOM 1043 C C . GLU A 1 169 ? 39.899 16.058 16.537 1.00 41.11 142 GLU A C 1
ATOM 1044 O O . GLU A 1 169 ? 39.759 16.377 15.355 1.00 35.84 142 GLU A O 1
ATOM 1050 N N . LEU A 1 170 ? 38.906 15.555 17.269 1.00 38.00 143 LEU A N 1
ATOM 1051 C CA . LEU A 1 170 ? 37.504 15.600 16.854 1.00 33.66 143 LEU A CA 1
ATOM 1052 C C . LEU A 1 170 ? 37.081 16.951 16.230 1.00 31.48 143 LEU A C 1
ATOM 1053 O O . LEU A 1 170 ? 36.273 16.976 15.294 1.00 30.90 143 LEU A O 1
ATOM 1058 N N . PHE A 1 171 ? 37.462 18.031 16.906 1.00 31.55 144 PHE A N 1
ATOM 1059 C CA . PHE A 1 171 ? 37.027 19.409 16.525 1.00 27.74 144 PHE A CA 1
ATOM 1060 C C . PHE A 1 171 ? 37.850 20.006 15.371 1.00 32.01 144 PHE A C 1
ATOM 1061 O O . PHE A 1 171 ? 37.503 21.072 14.828 1.00 30.34 144 PHE A O 1
ATOM 1069 N N . LYS A 1 172 ? 38.957 19.356 15.009 1.00 29.61 145 LYS A N 1
ATOM 1070 C CA . LYS A 1 172 ? 39.841 19.902 13.966 1.00 34.32 145 LYS A CA 1
ATOM 1071 C C . LYS A 1 172 ? 39.328 19.577 12.564 1.00 37.69 145 LYS A C 1
ATOM 1072 O O . LYS A 1 172 ? 39.860 18.699 11.879 1.00 39.95 145 LYS A O 1
ATOM 1078 N N . THR A 1 173 ? 38.305 20.301 12.132 1.00 30.51 146 THR A N 1
ATOM 1079 C CA . THR A 1 173 ? 37.562 19.985 10.929 1.00 28.88 146 THR A CA 1
ATOM 1080 C C . THR A 1 173 ? 38.000 20.826 9.728 1.00 33.44 146 THR A C 1
ATOM 1081 O O . THR A 1 173 ? 37.530 20.606 8.617 1.00 33.91 146 THR A O 1
ATOM 1085 N N . ILE A 1 174 ? 38.840 21.824 9.956 1.00 29.40 147 ILE A N 1
ATOM 1086 C CA . ILE A 1 174 ? 39.067 22.816 8.892 1.00 28.99 147 ILE A CA 1
ATOM 1087 C C . ILE A 1 174 ? 40.194 22.308 7.988 1.00 34.78 147 ILE A C 1
ATOM 1088 O O . ILE A 1 174 ? 41.251 21.922 8.479 1.00 36.42 147 ILE A O 1
ATOM 1093 N N . THR A 1 175 ? 39.965 22.319 6.680 1.00 33.08 148 THR A N 1
ATOM 1094 C CA . THR A 1 175 ? 41.023 21.914 5.724 1.00 34.40 148 THR A CA 1
ATOM 1095 C C . THR A 1 175 ? 41.630 23.059 4.925 1.00 37.89 148 THR A C 1
ATOM 1096 O O . THR A 1 175 ? 42.787 22.967 4.483 1.00 36.12 148 THR A O 1
ATOM 1100 N N . HIS A 1 176 ? 40.843 24.099 4.665 1.00 32.44 149 HIS A N 1
ATOM 1101 C CA . HIS A 1 176 ? 41.364 25.262 3.932 1.00 33.06 149 HIS A CA 1
ATOM 1102 C C . HIS A 1 176 ? 40.780 26.533 4.496 1.00 28.79 149 HIS A C 1
ATOM 1103 O O . HIS A 1 176 ? 39.618 26.545 4.883 1.00 33.65 149 HIS A O 1
ATOM 1110 N N . LEU A 1 177 ? 41.561 27.612 4.462 1.00 31.44 150 LEU A N 1
ATOM 1111 C CA . LEU A 1 177 ? 41.086 28.962 4.848 1.00 26.70 150 LEU A CA 1
ATOM 1112 C C . LEU A 1 177 ? 41.538 29.996 3.819 1.00 29.37 150 LEU A C 1
ATOM 1113 O O . LEU A 1 177 ? 42.709 30.031 3.457 1.00 33.08 150 LEU A O 1
ATOM 1118 N N . TYR A 1 178 ? 40.653 30.920 3.490 1.00 28.71 151 TYR A N 1
ATOM 1119 C CA . TYR A 1 178 ? 41.003 32.088 2.678 1.00 29.04 151 TYR A CA 1
ATOM 1120 C C . TYR A 1 178 ? 40.397 33.315 3.354 1.00 27.63 151 TYR A C 1
ATOM 1121 O O . TYR A 1 178 ? 39.210 33.322 3.644 1.00 28.05 151 TYR A O 1
ATOM 1130 N N . ARG A 1 179 ? 41.179 34.374 3.509 1.00 30.03 152 ARG A N 1
ATOM 1131 C CA . ARG A 1 179 ? 40.843 35.439 4.455 1.00 27.45 152 ARG A CA 1
ATOM 1132 C C . ARG A 1 179 ? 41.037 36.809 3.855 1.00 27.95 152 ARG A C 1
ATOM 1133 O O . ARG A 1 179 ? 41.932 36.987 3.026 1.00 29.51 152 ARG A O 1
ATOM 1141 N N . ASP A 1 180 ? 40.240 37.790 4.297 1.00 25.41 153 ASP A N 1
ATOM 1142 C CA . ASP A 1 180 ? 40.626 39.190 4.134 1.00 31.23 153 ASP A CA 1
ATOM 1143 C C . ASP A 1 180 ? 40.153 39.988 5.358 1.00 31.98 153 ASP A C 1
ATOM 1144 O O . ASP A 1 180 ? 39.712 39.376 6.340 1.00 28.88 153 ASP A O 1
ATOM 1149 N N . HIS A 1 181 ? 40.319 41.307 5.337 1.00 28.53 154 HIS A N 1
ATOM 1150 C CA . HIS A 1 181 ? 40.024 42.118 6.502 1.00 28.39 154 HIS A CA 1
ATOM 1151 C C . HIS A 1 181 ? 38.622 42.037 7.039 1.00 27.43 154 HIS A C 1
ATOM 1152 O O . HIS A 1 181 ? 38.349 42.550 8.149 1.00 28.43 154 HIS A O 1
ATOM 1159 N N . LYS A 1 182 ? 37.680 41.502 6.263 1.00 27.56 155 LYS A N 1
ATOM 1160 C CA . LYS A 1 182 ? 36.304 41.520 6.770 1.00 27.88 155 LYS A CA 1
ATOM 1161 C C . LYS A 1 182 ? 35.593 40.183 6.687 1.00 26.85 155 LYS A C 1
ATOM 1162 O O . LYS A 1 182 ? 34.401 40.100 6.985 1.00 27.25 155 LYS A O 1
ATOM 1168 N N . SER A 1 183 ? 36.258 39.188 6.112 1.00 27.05 156 SER A N 1
ATOM 1169 C CA . SER A 1 183 ? 35.638 37.867 5.968 1.00 27.39 156 SER A CA 1
ATOM 1170 C C . SER A 1 183 ? 36.633 36.728 5.998 1.00 24.45 156 SER A C 1
ATOM 1171 O O . SER A 1 183 ? 37.848 36.907 5.790 1.00 27.05 156 SER A O 1
ATOM 1174 N N . ILE A 1 184 ? 36.106 35.519 6.133 1.00 24.46 157 ILE A N 1
ATOM 1175 C CA . ILE A 1 184 ? 36.955 34.336 5.957 1.00 24.01 157 ILE A CA 1
ATOM 1176 C C . ILE A 1 184 ? 36.121 33.257 5.320 1.00 26.96 157 ILE A C 1
ATOM 1177 O O . ILE A 1 184 ? 34.933 33.164 5.584 1.00 24.91 157 ILE A O 1
ATOM 1182 N N . LEU A 1 185 ? 36.748 32.445 4.457 1.00 26.06 158 LEU A N 1
ATOM 1183 C CA . LEU A 1 185 ? 36.049 31.352 3.775 1.00 28.04 158 LEU A CA 1
ATOM 1184 C C . LEU A 1 185 ? 36.789 30.073 4.148 1.00 24.05 158 LEU A C 1
ATOM 1185 O O . LEU A 1 185 ? 38.009 30.005 4.070 1.00 27.98 158 LEU A O 1
ATOM 1190 N N . ALA A 1 186 ? 36.077 29.136 4.766 1.00 26.25 159 ALA A N 1
ATOM 1191 C CA . ALA A 1 186 ? 36.699 27.927 5.294 1.00 24.95 159 ALA A CA 1
ATOM 1192 C C . ALA A 1 186 ? 36.107 26.722 4.559 1.00 25.60 159 ALA A C 1
ATOM 1193 O O . ALA A 1 186 ? 34.884 26.648 4.356 1.00 27.42 159 ALA A O 1
ATOM 1195 N N . LYS A 1 187 ? 36.964 25.802 4.139 1.00 28.98 160 LYS A N 1
ATOM 1196 C CA . LYS A 1 187 ? 36.458 24.479 3.758 1.00 30.69 160 LYS A CA 1
ATOM 1197 C C . LYS A 1 187 ? 36.608 23.544 4.948 1.00 27.11 160 LYS A C 1
ATOM 1198 O O . LYS A 1 187 ? 37.669 23.504 5.582 1.00 33.18 160 LYS A O 1
ATOM 1204 N N . ILE A 1 188 ? 35.542 22.815 5.271 1.00 29.76 161 ILE A N 1
ATOM 1205 C CA . ILE A 1 188 ? 35.594 21.874 6.367 1.00 32.43 161 ILE A CA 1
ATOM 1206 C C . ILE A 1 188 ? 35.261 20.450 5.951 1.00 33.39 161 ILE A C 1
ATOM 1207 O O . ILE A 1 188 ? 34.660 20.221 4.913 1.00 36.89 161 ILE A O 1
ATOM 1212 N N . ARG A 1 189 ? 35.653 19.506 6.792 1.00 34.64 162 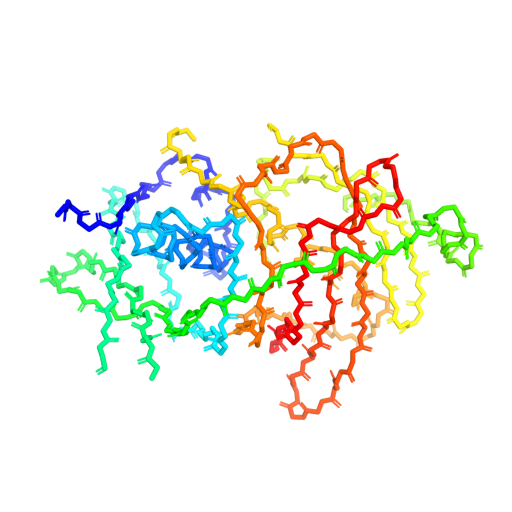ARG A N 1
ATOM 1213 C CA . ARG A 1 189 ? 35.222 18.128 6.638 1.00 37.97 162 ARG A CA 1
ATOM 1214 C C . ARG A 1 189 ? 34.476 17.679 7.896 1.00 35.12 162 ARG A C 1
ATOM 1215 O O . ARG A 1 189 ? 35.057 17.663 8.986 1.00 39.22 162 ARG A O 1
ATOM 1223 N N . LEU A 1 190 ? 33.186 17.393 7.740 1.00 34.50 163 LEU A N 1
ATOM 1224 C CA . LEU A 1 190 ? 32.374 16.814 8.805 1.00 43.62 163 LEU A CA 1
ATOM 1225 C C . LEU A 1 190 ? 32.345 15.287 8.687 1.00 61.02 163 LEU A C 1
ATOM 1226 O O . LEU A 1 190 ? 32.134 14.753 7.591 1.00 49.05 163 LEU A O 1
ATOM 1231 N N . PRO A 1 191 ? 32.459 14.588 9.831 1.00 62.46 164 PRO A N 1
ATOM 1232 C CA . PRO A 1 191 ? 32.696 13.146 9.833 1.00 71.79 164 PRO A CA 1
ATOM 1233 C C . PRO A 1 191 ? 31.434 12.306 9.660 1.00 76.23 164 PRO A C 1
ATOM 1234 O O . PRO A 1 191 ? 30.412 12.815 9.184 1.00 66.86 164 PRO A O 1
ATOM 1238 N N . ASN A 1 197 ? 30.444 9.935 19.918 1.00 63.36 170 ASN A N 1
ATOM 1239 C CA . ASN A 1 197 ? 29.961 8.567 20.050 1.00 72.39 170 ASN A CA 1
ATOM 1240 C C . ASN A 1 197 ? 28.562 8.477 20.646 1.00 68.97 170 ASN A C 1
ATOM 1241 O O . ASN A 1 197 ? 28.357 8.683 21.843 1.00 56.15 170 ASN A O 1
ATOM 1246 N N . GLY A 1 198 ? 27.600 8.154 19.792 1.00 56.60 171 GLY A N 1
ATOM 1247 C CA . GLY A 1 198 ? 26.204 8.370 20.116 1.00 57.45 171 GLY A CA 1
ATOM 1248 C C . GLY A 1 198 ? 25.959 9.762 20.651 1.00 56.81 171 GLY A C 1
ATOM 1249 O O . GLY A 1 198 ? 25.597 9.922 21.822 1.00 44.15 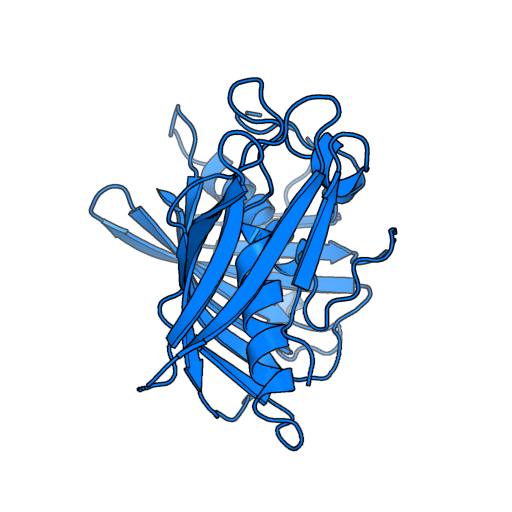171 GLY A O 1
ATOM 1250 N N . HIS A 1 199 ? 26.369 10.760 19.866 1.00 41.84 172 HIS A N 1
ATOM 1251 C CA . HIS A 1 199 ? 25.622 11.996 19.761 1.00 34.35 172 HIS A CA 1
ATOM 1252 C C . HIS A 1 199 ? 25.102 12.252 18.376 1.00 34.87 172 HIS A C 1
ATOM 1253 O O . HIS A 1 199 ? 25.845 12.710 17.508 1.00 41.04 172 HIS A O 1
ATOM 1260 N N . HIS A 1 200 ? 23.813 11.987 18.180 1.00 30.93 173 HIS A N 1
ATOM 1261 C CA . HIS A 1 200 ? 23.205 12.029 16.853 1.00 31.32 173 HIS A CA 1
ATOM 1262 C C . HIS A 1 200 ? 22.428 13.308 16.778 1.00 30.29 173 HIS A C 1
ATOM 1263 O O . HIS A 1 200 ? 21.460 13.485 17.513 1.00 34.46 173 HIS A O 1
ATOM 1270 N N . TYR A 1 201 ? 22.868 14.234 15.938 1.00 26.75 174 TYR A N 1
ATOM 1271 C CA . TYR A 1 201 ? 22.179 15.512 15.777 1.00 27.47 174 TYR A CA 1
ATOM 1272 C C . TYR A 1 201 ? 21.945 15.806 14.307 1.00 27.98 174 TYR A C 1
ATOM 1273 O O . TYR A 1 201 ? 22.818 15.514 13.476 1.00 31.04 174 TYR A O 1
ATOM 1282 N N . THR A 1 202 ? 20.799 16.406 13.996 1.00 31.82 175 THR A N 1
ATOM 1283 C CA . THR A 1 202 ? 20.477 16.781 12.601 1.00 33.39 175 THR A CA 1
ATOM 1284 C C . THR A 1 202 ? 21.463 17.831 12.103 1.00 32.78 175 THR A C 1
ATOM 1285 O O . THR A 1 202 ? 22.033 17.695 11.015 1.00 33.81 175 THR A O 1
ATOM 1289 N N . VAL A 1 203 ? 21.735 18.816 12.963 1.00 29.38 176 VAL A N 1
ATOM 1290 C CA . VAL A 1 203 ? 22.770 19.802 12.703 1.00 26.21 176 VAL A CA 1
ATOM 1291 C C . VAL A 1 203 ? 23.904 19.596 13.701 1.00 26.35 176 VAL A C 1
ATOM 1292 O O . VAL A 1 203 ? 23.697 19.719 14.906 1.00 27.76 176 VAL A O 1
ATOM 1296 N N . SER A 1 204 ? 25.040 19.120 13.203 1.00 29.10 177 SER A N 1
ATOM 1297 C CA . SER A 1 204 ? 26.118 18.701 14.101 1.00 28.76 177 SER A CA 1
ATOM 1298 C C . SER A 1 204 ? 26.618 19.911 14.886 1.00 28.30 177 SER A C 1
ATOM 1299 O O . SER A 1 204 ? 26.884 20.958 14.281 1.00 28.70 177 SER A O 1
ATOM 1302 N N . PRO A 1 205 ? 26.919 19.726 16.175 1.00 27.08 178 PRO A N 1
ATOM 1303 C CA . PRO A 1 205 ? 27.677 20.766 16.893 1.00 24.95 178 PRO A CA 1
ATOM 1304 C C . PRO A 1 205 ? 29.025 21.000 16.264 1.00 23.13 178 PRO A C 1
ATOM 1305 O O . PRO A 1 205 ? 29.593 22.091 16.417 1.00 26.65 178 PRO A O 1
ATOM 1309 N N . LEU A 1 206 ? 29.556 20.013 15.537 1.00 27.53 179 LEU A N 1
ATOM 1310 C CA . LEU A 1 206 ? 30.820 20.275 14.848 1.00 28.04 179 LEU A CA 1
ATOM 1311 C C . LEU A 1 206 ? 30.683 21.325 13.761 1.00 24.82 179 LEU A C 1
ATOM 1312 O O . LEU A 1 206 ? 31.669 22.001 13.464 1.00 28.20 179 LEU A O 1
ATOM 1317 N N . MET A 1 207 ? 29.472 21.533 13.247 1.00 25.02 180 MET A N 1
ATOM 1318 C CA . MET A 1 207 ? 29.277 22.553 12.192 1.00 27.57 180 MET A CA 1
ATOM 1319 C C . MET A 1 207 ? 29.383 23.940 12.828 1.00 25.53 180 MET A C 1
ATOM 1320 O O . MET A 1 207 ? 30.227 24.800 12.455 1.00 25.38 180 MET A O 1
ATOM 1325 N N . THR A 1 208 ? 28.628 24.119 13.893 1.00 26.36 181 THR A N 1
ATOM 1326 C CA . THR A 1 208 ? 28.666 25.397 14.600 1.00 23.63 181 THR A CA 1
ATOM 1327 C C . THR A 1 208 ? 30.029 25.664 15.189 1.00 25.22 181 THR A C 1
ATOM 1328 O O . THR A 1 208 ? 30.560 26.773 15.135 1.00 25.78 181 THR A O 1
ATOM 1332 N N . ASN A 1 209 ? 30.672 24.645 15.728 1.00 24.67 182 ASN A N 1
ATOM 1333 C CA . ASN A 1 209 ? 31.957 24.905 16.292 1.00 22.34 182 ASN A CA 1
ATOM 1334 C C . ASN A 1 209 ? 32.999 25.257 15.201 1.00 23.54 182 ASN A C 1
ATOM 1335 O O . ASN A 1 209 ? 33.938 25.989 15.482 1.00 24.40 182 ASN A O 1
ATOM 1340 N N . SER A 1 210 ? 32.870 24.671 14.002 1.00 23.99 183 SER A N 1
ATOM 1341 C CA . SER A 1 210 ? 33.801 24.969 12.927 1.00 27.41 183 SER A CA 1
ATOM 1342 C C . SER A 1 210 ? 33.706 26.440 12.580 1.00 23.81 183 SER A C 1
ATOM 1343 O O . SER A 1 210 ? 34.735 27.081 12.281 1.00 26.53 183 SER A O 1
ATOM 1346 N N . ALA A 1 211 ? 32.506 26.988 12.715 1.00 26.20 184 ALA A N 1
ATOM 1347 C CA . ALA A 1 211 ? 32.314 28.412 12.448 1.00 27.85 184 ALA A CA 1
ATOM 1348 C C . ALA A 1 211 ? 33.075 29.233 13.489 1.00 30.74 184 ALA A C 1
ATOM 1349 O O . ALA A 1 211 ? 33.744 30.205 13.164 1.00 24.09 184 ALA A O 1
ATOM 1351 N N . TYR A 1 212 ? 33.037 28.827 14.759 1.00 23.65 185 TYR A N 1
ATOM 1352 C CA . TYR A 1 212 ? 33.841 29.506 15.760 1.00 21.78 185 TYR A CA 1
ATOM 1353 C C . TYR A 1 212 ? 35.355 29.418 15.445 1.00 24.16 185 TYR A C 1
ATOM 1354 O O . TYR A 1 212 ? 36.088 30.383 15.586 1.00 23.27 185 TYR A O 1
ATOM 1363 N N . LEU A 1 213 ? 35.837 28.232 15.065 1.00 23.43 186 LEU A N 1
ATOM 1364 C CA . LEU A 1 213 ? 37.282 28.084 14.829 1.00 25.75 186 LEU A CA 1
ATOM 1365 C C . LEU A 1 213 ? 37.727 28.967 13.628 1.00 21.77 186 LEU A C 1
ATOM 1366 O O . LEU A 1 213 ? 38.803 29.597 13.686 1.00 25.60 186 LEU A O 1
ATOM 1371 N N . ALA A 1 214 ? 36.869 29.034 12.609 1.00 24.86 187 ALA A N 1
ATOM 1372 C CA . ALA A 1 214 ? 37.144 29.894 11.426 1.00 24.61 187 ALA A CA 1
ATOM 1373 C C . ALA A 1 214 ? 37.152 31.349 11.857 1.00 27.31 187 ALA A C 1
ATOM 1374 O O . ALA A 1 214 ? 37.974 32.140 11.391 1.00 25.25 187 ALA A O 1
ATOM 1376 N N . ILE A 1 215 ? 36.225 31.725 12.724 1.00 24.28 188 ILE A N 1
ATOM 1377 C CA . ILE A 1 215 ? 36.223 33.088 13.268 1.00 22.26 188 ILE A CA 1
ATOM 1378 C C . ILE A 1 215 ? 37.527 33.425 14.017 1.00 22.25 188 ILE A C 1
ATOM 1379 O O . ILE A 1 215 ? 38.103 34.484 13.848 1.00 23.03 188 ILE A O 1
ATOM 1384 N N . LEU A 1 216 ? 38.011 32.519 14.854 1.00 22.45 189 LEU A N 1
ATOM 1385 C CA . LEU A 1 216 ? 39.283 32.755 15.515 1.00 27.19 189 LEU A CA 1
ATOM 1386 C C . LEU A 1 216 ? 40.424 32.945 14.532 1.00 25.27 189 LEU A C 1
ATOM 1387 O O . LEU A 1 216 ? 41.299 33.792 14.757 1.00 28.07 189 LEU A O 1
ATOM 1392 N N . SER A 1 217 ? 40.411 32.169 13.444 1.00 30.16 190 SER A N 1
ATOM 1393 C CA . SER A 1 217 ? 41.399 32.320 12.378 1.00 27.57 190 SER A CA 1
ATOM 1394 C C . SER A 1 217 ? 41.308 33.681 11.672 1.00 25.15 190 SER A C 1
ATOM 1395 O O . SER A 1 217 ? 42.318 34.326 11.398 1.00 28.95 190 SER A O 1
ATOM 1398 N N . PHE A 1 218 ? 40.084 34.151 11.490 1.00 25.89 191 PHE A N 1
ATOM 1399 C CA . PHE A 1 218 ? 39.856 35.514 10.975 1.00 26.11 191 PHE A CA 1
ATOM 1400 C C . PHE A 1 218 ? 40.489 36.545 11.911 1.00 25.10 191 PHE A C 1
ATOM 1401 O O . PHE A 1 218 ? 41.187 37.457 11.463 1.00 25.90 191 PHE A O 1
ATOM 1409 N N . LEU A 1 219 ? 40.216 36.416 13.213 1.00 24.27 192 LEU A N 1
ATOM 1410 C CA . LEU A 1 219 ? 40.632 37.444 14.188 1.00 24.66 192 LEU A CA 1
ATOM 1411 C C . LEU A 1 219 ? 42.149 37.444 14.405 1.00 28.94 192 LEU A C 1
ATOM 1412 O O . LEU A 1 219 ? 42.690 38.397 14.923 1.00 29.76 192 LEU A O 1
ATOM 1417 N N . GLU A 1 220 ? 42.794 36.360 14.005 1.00 30.03 193 GLU A N 1
ATOM 1418 C CA . GLU A 1 220 ? 44.218 36.136 14.252 1.00 31.01 193 GLU A CA 1
ATOM 1419 C C . GLU A 1 220 ? 45.021 37.222 13.569 1.00 32.53 193 GLU A C 1
ATOM 1420 O O . GLU A 1 220 ? 46.153 37.507 13.960 1.00 35.18 193 GLU A O 1
ATOM 1426 N N . GLN A 1 221 ? 44.440 37.806 12.520 1.00 31.06 194 GLN A N 1
ATOM 1427 C CA . GLN A 1 221 ? 45.128 38.821 11.728 1.00 29.07 194 GLN A CA 1
ATOM 1428 C C . GLN A 1 221 ? 45.284 40.106 12.501 1.00 32.72 194 GLN A C 1
ATOM 1429 O O . GLN A 1 221 ? 46.134 40.940 12.154 1.00 36.98 194 GLN A O 1
ATOM 1435 N N . PHE A 1 222 ? 44.521 40.260 13.588 1.00 29.63 195 PHE A N 1
ATOM 1436 C CA . PHE A 1 222 ? 44.481 41.539 14.283 1.00 31.41 195 PHE A CA 1
ATOM 1437 C C . PHE A 1 222 ? 45.357 41.468 15.526 1.00 34.85 195 PHE A C 1
ATOM 1438 O O . PHE A 1 222 ? 45.795 40.372 15.920 1.00 38.99 195 PHE A O 1
ATOM 1446 N N . ASP A 1 223 ? 45.685 42.642 16.062 1.00 43.57 196 ASP A N 1
ATOM 1447 C CA . ASP A 1 223 ? 46.401 42.752 17.333 1.00 59.84 196 ASP A CA 1
ATOM 1448 C C . ASP A 1 223 ? 45.391 42.829 18.457 1.00 62.08 196 ASP A C 1
ATOM 1449 O O . ASP A 1 223 ? 45.062 43.912 18.947 1.00 58.36 196 ASP A O 1
ATOM 1454 N N . MET A 1 224 ? 44.816 41.678 18.769 1.00 49.19 197 MET A N 1
ATOM 1455 C CA . MET A 1 224 ? 43.928 41.553 19.907 1.00 58.84 197 MET A CA 1
ATOM 1456 C C . MET A 1 224 ? 44.559 40.520 20.811 1.00 68.29 197 MET A C 1
ATOM 1457 O O . MET A 1 224 ? 44.587 39.328 20.499 1.00 76.47 197 MET A O 1
ATOM 1462 N N . THR A 1 225 ? 45.203 41.006 21.857 1.00 76.39 198 THR A N 1
ATOM 1463 C CA . THR A 1 225 ? 45.941 40.134 22.732 1.00 85.78 198 THR A CA 1
ATOM 1464 C C . THR A 1 225 ? 45.038 39.806 23.909 1.00 87.12 198 THR A C 1
ATOM 1465 O O . THR A 1 225 ? 44.592 40.706 24.626 1.00 101.00 198 THR A O 1
ATOM 1469 N N . GLY A 1 226 ? 44.625 38.545 23.989 1.00 72.11 199 GLY A N 1
ATOM 1470 C CA . GLY A 1 226 ? 43.483 38.176 24.820 1.00 74.02 199 GLY A CA 1
ATOM 1471 C C . GLY A 1 226 ? 42.363 37.551 24.013 1.00 58.61 199 GLY A C 1
ATOM 1472 O O . GLY A 1 226 ? 42.125 37.924 22.865 1.00 77.42 199 GLY A O 1
ATOM 1473 N N . GLY A 1 227 ? 41.631 36.643 24.642 1.00 60.54 200 GLY A N 1
ATOM 1474 C CA . GLY A 1 227 ? 40.845 35.673 23.906 1.00 45.74 200 GLY A CA 1
ATOM 1475 C C . GLY A 1 227 ? 39.475 36.210 23.568 1.00 42.89 200 GLY A C 1
ATOM 1476 O O . GLY A 1 227 ? 39.218 37.412 23.617 1.00 40.97 200 GLY A O 1
ATOM 1477 N N . PHE A 1 228 ? 38.604 35.295 23.180 1.00 41.19 201 PHE A N 1
ATOM 1478 C CA . PHE A 1 228 ? 37.223 35.616 22.917 1.00 39.70 201 PHE A CA 1
ATOM 1479 C C . PHE A 1 228 ? 36.426 34.497 23.569 1.00 52.51 201 PHE A C 1
ATOM 1480 O O . PHE A 1 228 ? 37.034 33.592 24.157 1.00 44.24 201 PHE A O 1
ATOM 1488 N N . LEU A 1 229 ? 35.093 34.601 23.555 1.00 41.73 202 LEU A N 1
ATOM 1489 C CA . LEU A 1 229 ? 34.229 33.483 23.947 1.00 42.37 202 LEU A CA 1
ATOM 1490 C C . LEU A 1 229 ? 32.851 33.621 23.312 1.00 35.44 202 LEU A C 1
ATOM 1491 O O . LEU A 1 229 ? 32.333 34.733 23.239 1.00 37.48 202 LEU A O 1
ATOM 1496 N N . PRO A 1 230 ? 32.329 32.539 22.712 1.00 38.42 203 PRO A N 1
ATOM 1497 C CA . PRO A 1 230 ? 31.014 32.601 22.072 1.00 32.34 203 PRO A CA 1
ATOM 1498 C C . PRO A 1 230 ? 29.952 32.948 23.123 1.00 39.38 203 PRO A C 1
ATOM 1499 O O . PRO A 1 230 ? 30.028 32.501 24.278 1.00 35.90 203 PRO A O 1
ATOM 1503 N N . PHE A 1 231 ? 29.043 33.824 22.732 1.00 29.31 204 PHE A N 1
ATOM 1504 C CA . PHE A 1 231 ? 28.063 34.452 23.625 1.00 30.34 204 PHE A CA 1
ATOM 1505 C C . PHE A 1 231 ? 26.639 34.012 23.203 1.00 33.70 204 PHE A C 1
ATOM 1506 O O . PHE A 1 231 ? 25.719 33.905 24.015 1.00 32.14 204 PHE A O 1
ATOM 1514 N N . GLY A 1 232 ? 26.455 33.725 21.926 1.00 29.74 205 GLY A N 1
ATOM 1515 C CA . GLY A 1 232 ? 25.180 33.239 21.449 1.00 28.56 205 GLY A CA 1
ATOM 1516 C C . GLY A 1 232 ? 25.048 33.559 19.981 1.00 31.09 205 GLY A C 1
ATOM 1517 O O . GLY A 1 232 ? 26.059 33.874 19.330 1.00 26.73 205 GLY A O 1
ATOM 1518 N N . ILE A 1 233 ? 23.886 33.236 19.422 1.00 26.88 206 ILE A N 1
ATOM 1519 C CA . ILE A 1 233 ? 23.602 33.347 17.985 1.00 26.93 206 ILE A CA 1
ATOM 1520 C C . ILE A 1 233 ? 22.219 34.003 17.803 1.00 30.21 206 ILE A C 1
ATOM 1521 O O . ILE A 1 233 ? 21.211 33.482 18.263 1.00 27.59 206 ILE A O 1
ATOM 1526 N N . ASN A 1 234 ? 22.154 35.137 17.112 1.00 29.36 207 ASN A N 1
ATOM 1527 C CA . ASN A 1 234 ? 20.872 35.854 16.942 1.00 28.83 207 ASN A CA 1
ATOM 1528 C C . ASN A 1 234 ? 19.803 35.129 16.107 1.00 30.16 207 ASN A C 1
ATOM 1529 O O . ASN A 1 234 ? 18.592 35.219 16.407 1.00 31.00 207 ASN A O 1
ATOM 1534 N N . ASP A 1 235 ? 20.245 34.378 15.102 1.00 30.21 208 ASP A N 1
ATOM 1535 C CA . ASP A 1 235 ? 19.342 33.635 14.225 1.00 32.07 208 ASP A CA 1
ATOM 1536 C C . ASP A 1 235 ? 20.032 32.443 13.582 1.00 28.48 208 ASP A C 1
ATOM 1537 O O . ASP A 1 235 ? 21.145 32.550 13.040 1.00 29.16 208 ASP A O 1
ATOM 1542 N N . ILE A 1 236 ? 19.330 31.311 13.514 1.00 29.18 209 ILE A N 1
ATOM 1543 C CA . ILE A 1 236 ? 19.781 30.216 12.695 1.00 28.99 209 ILE A CA 1
ATOM 1544 C C . ILE A 1 236 ? 18.634 29.817 11.797 1.00 31.90 209 ILE A C 1
ATOM 1545 O O . ILE A 1 236 ? 17.514 29.691 12.280 1.00 35.45 209 ILE A O 1
ATOM 1550 N N . GLN A 1 237 ? 18.898 29.651 10.511 1.00 30.55 210 GLN A N 1
ATOM 1551 C CA . GLN A 1 237 ? 17.887 29.092 9.594 1.00 28.60 210 GLN A CA 1
ATOM 1552 C C . GLN A 1 237 ? 18.363 27.777 9.072 1.00 33.20 210 GLN A C 1
ATOM 1553 O O . GLN A 1 237 ? 19.428 27.696 8.486 1.00 30.05 210 GLN A O 1
ATOM 1559 N N . PHE A 1 238 ? 17.556 26.726 9.242 1.00 33.29 211 PHE A N 1
ATOM 1560 C CA . PHE A 1 238 ? 18.047 25.393 8.998 1.00 27.18 211 PHE A CA 1
ATOM 1561 C C . PHE A 1 238 ? 16.959 24.504 8.366 1.00 28.14 211 PHE A C 1
ATOM 1562 O O . PHE A 1 238 ? 15.782 24.839 8.431 1.00 34.04 211 PHE A O 1
ATOM 1570 N N . THR A 1 239 ? 17.398 23.395 7.782 1.00 31.00 212 THR A N 1
ATOM 1571 C CA . THR A 1 239 ? 16.512 22.300 7.300 1.00 33.61 212 THR A CA 1
ATOM 1572 C C . THR A 1 239 ? 16.818 20.953 7.948 1.00 41.99 212 THR A C 1
ATOM 1573 O O . THR A 1 239 ? 17.810 20.807 8.676 1.00 34.89 212 THR A O 1
ATOM 1577 N N . LYS A 1 240 ? 15.973 19.963 7.637 1.00 41.42 213 LYS A N 1
ATOM 1578 C CA . LYS A 1 240 ? 16.108 18.613 8.167 1.00 38.54 213 LYS A CA 1
ATOM 1579 C C . LYS A 1 240 ? 17.118 17.796 7.378 1.00 36.30 213 LYS A C 1
ATOM 1580 O O . LYS A 1 240 ? 17.503 16.723 7.818 1.00 44.48 213 LYS A O 1
ATOM 1586 N N . GLN A 1 241 ? 17.496 18.247 6.183 1.00 38.39 214 GLN A N 1
ATOM 1587 C CA . GLN A 1 241 ? 18.475 17.506 5.389 1.00 42.46 214 GLN A CA 1
ATOM 1588 C C . GLN A 1 241 ? 19.882 17.629 5.956 1.00 46.23 214 GLN A C 1
ATOM 1589 O O . GLN A 1 241 ? 20.479 18.709 5.947 1.00 43.70 214 GLN A O 1
ATOM 1595 N N . THR A 1 242 ? 20.413 16.520 6.451 1.00 47.10 215 THR A N 1
ATOM 1596 C CA . THR A 1 242 ? 21.629 16.553 7.250 1.00 45.69 215 THR A CA 1
ATOM 1597 C C . THR A 1 242 ? 22.823 16.878 6.371 1.00 51.66 215 THR A C 1
ATOM 1598 O O . THR A 1 242 ? 22.969 16.336 5.278 1.00 44.55 215 THR A O 1
ATOM 1602 N N . ILE A 1 243 ? 23.640 17.824 6.815 1.00 38.82 216 ILE A N 1
ATOM 1603 C CA . ILE A 1 243 ? 24.772 18.246 6.021 1.00 40.42 216 ILE A CA 1
ATOM 1604 C C . ILE A 1 243 ? 25.949 17.416 6.474 1.00 49.80 216 ILE A C 1
ATOM 1605 O O . ILE A 1 243 ? 26.294 17.413 7.651 1.00 50.09 216 ILE A O 1
ATOM 1610 N N . LYS A 1 244 ? 26.504 16.636 5.563 1.00 49.91 217 LYS A N 1
ATOM 1611 C CA . LYS A 1 244 ? 27.625 15.770 5.907 1.00 60.66 217 LYS A CA 1
ATOM 1612 C C . LYS A 1 244 ? 28.708 15.937 4.861 1.00 50.63 217 LYS A C 1
ATOM 1613 O O . LYS A 1 244 ? 28.438 16.432 3.773 1.00 51.79 217 LYS A O 1
ATOM 1619 N N . GLY A 1 245 ? 29.936 15.567 5.209 1.00 45.38 218 GLY A N 1
ATOM 1620 C CA . GLY A 1 245 ? 31.027 15.526 4.243 1.00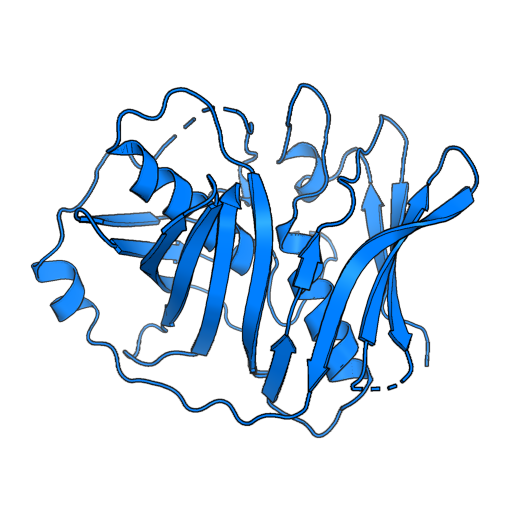 47.69 218 GLY A CA 1
ATOM 1621 C C . GLY A 1 245 ? 31.658 16.896 4.104 1.00 49.67 218 GLY A C 1
ATOM 1622 O O . GLY A 1 245 ? 31.764 17.640 5.089 1.00 44.96 218 GLY A O 1
ATOM 1623 N N . ASP A 1 246 ? 32.089 17.231 2.893 1.00 46.19 219 ASP A N 1
ATOM 1624 C CA . ASP A 1 246 ? 32.764 18.498 2.659 1.00 42.94 219 ASP A CA 1
ATOM 1625 C C . ASP A 1 246 ? 31.754 19.616 2.501 1.00 48.62 219 ASP A C 1
ATOM 1626 O O . ASP A 1 246 ? 30.727 19.456 1.835 1.00 42.90 219 ASP A O 1
ATOM 1631 N N . CYS A 1 247 ? 32.060 20.764 3.094 1.00 36.57 220 CYS A N 1
ATOM 1632 C CA . CYS A 1 247 ? 31.296 21.940 2.822 1.00 35.31 220 CYS A CA 1
ATOM 1633 C C . CYS A 1 247 ? 32.118 23.172 3.198 1.00 25.73 220 CYS A C 1
ATOM 1634 O O . CYS A 1 247 ? 33.273 23.053 3.634 1.00 32.66 220 CYS A O 1
ATOM 1637 N N . TRP A 1 248 ? 31.570 24.324 2.842 1.00 30.87 221 TRP A N 1
ATOM 1638 C CA . TRP A 1 248 ? 32.271 25.594 3.010 1.00 30.29 221 TRP A CA 1
ATOM 1639 C C . TRP A 1 248 ? 31.522 26.485 3.976 1.00 27.56 221 TRP A C 1
ATOM 1640 O O . TRP A 1 248 ? 30.309 26.389 4.109 1.00 29.13 221 TRP A O 1
ATOM 1651 N N . LEU A 1 249 ? 32.262 27.331 4.695 1.00 31.13 222 LEU A N 1
ATOM 1652 C CA . LEU A 1 249 ? 31.618 28.360 5.560 1.00 28.65 222 LEU A CA 1
ATOM 1653 C C . LEU A 1 249 ? 32.124 29.709 5.030 1.00 22.98 222 LEU A C 1
ATOM 1654 O O . LEU A 1 249 ? 33.338 29.911 4.969 1.00 29.19 222 LEU A O 1
ATOM 1659 N N . LEU A 1 250 ? 31.210 30.629 4.743 1.00 26.54 223 LEU A N 1
ATOM 1660 C CA . LEU A 1 250 ? 31.592 31.966 4.322 1.00 26.73 223 LEU A CA 1
ATOM 1661 C C . LEU A 1 250 ? 31.143 32.877 5.460 1.00 22.01 223 LEU A C 1
ATOM 1662 O O . LEU A 1 250 ? 29.947 32.975 5.784 1.00 25.83 223 LEU A O 1
ATOM 1667 N N . ILE A 1 251 ? 32.121 33.507 6.106 1.00 25.42 224 ILE A N 1
ATOM 1668 C CA . ILE A 1 251 ? 31.859 34.206 7.373 1.00 23.65 224 ILE A CA 1
ATOM 1669 C C . ILE A 1 251 ? 32.223 35.675 7.201 1.00 23.57 224 ILE A C 1
ATOM 1670 O O . ILE A 1 251 ? 33.275 35.991 6.681 1.00 27.29 224 ILE A O 1
ATOM 1675 N N . THR A 1 252 ? 31.292 36.553 7.541 1.00 21.89 225 THR A N 1
ATOM 1676 C CA . THR A 1 252 ? 31.490 37.995 7.384 1.00 25.76 225 THR A CA 1
ATOM 1677 C C . THR A 1 252 ? 31.321 38.727 8.711 1.00 25.05 225 THR A C 1
ATOM 1678 O O . THR A 1 252 ? 30.355 38.495 9.419 1.00 25.17 225 THR A O 1
ATOM 1682 N N . LEU A 1 253 ? 32.260 39.606 9.039 1.00 23.26 226 LEU A N 1
ATOM 1683 C CA . LEU A 1 253 ? 32.107 40.488 10.196 1.00 23.55 226 LEU A CA 1
ATOM 1684 C C . LEU A 1 253 ? 31.069 41.571 9.880 1.00 27.14 226 LEU A C 1
ATOM 1685 O O . LEU A 1 253 ? 31.153 42.256 8.855 1.00 28.67 226 LEU A O 1
ATOM 1690 N N . VAL A 1 254 ? 30.038 41.620 10.699 1.00 22.57 227 VAL A N 1
ATOM 1691 C CA . VAL A 1 254 ? 28.921 42.576 10.541 1.00 25.04 227 VAL A CA 1
ATOM 1692 C C . VAL A 1 254 ? 28.810 43.654 11.632 1.00 25.69 227 VAL A C 1
ATOM 1693 O O . VAL A 1 254 ? 28.438 44.802 11.336 1.00 27.74 227 VAL A O 1
ATOM 1697 N N . LYS A 1 255 ? 29.234 43.370 12.860 1.00 24.60 228 LYS A N 1
ATOM 1698 C CA . LYS A 1 255 ? 29.093 44.369 13.938 1.00 24.50 228 LYS A CA 1
ATOM 1699 C C . LYS A 1 255 ? 30.305 44.275 14.846 1.00 26.37 228 LYS A C 1
ATOM 1700 O O . LYS A 1 255 ? 30.793 43.178 15.180 1.00 25.53 228 LYS A O 1
ATOM 1706 N N . ASN A 1 256 ? 30.772 45.426 15.293 1.00 25.63 229 ASN A N 1
ATOM 1707 C CA . ASN A 1 256 ? 31.849 45.450 16.266 1.00 24.73 229 ASN A CA 1
ATOM 1708 C C . ASN A 1 256 ? 31.458 46.681 17.054 1.00 26.14 229 ASN A C 1
ATOM 1709 O O . ASN A 1 256 ? 31.649 47.810 16.570 1.00 29.86 229 ASN A O 1
ATOM 1714 N N . THR A 1 257 ? 30.898 46.441 18.227 1.00 26.62 230 THR A N 1
ATOM 1715 C CA . THR A 1 257 ? 30.567 47.513 19.206 1.00 28.05 230 THR A CA 1
ATOM 1716 C C . THR A 1 257 ? 30.482 46.875 20.603 1.00 32.99 230 THR A C 1
ATOM 1717 O O . THR A 1 257 ? 30.104 45.711 20.753 1.00 30.09 230 THR A O 1
ATOM 1721 N N . GLY A 1 258 ? 30.761 47.638 21.658 1.00 32.49 231 GLY A N 1
ATOM 1722 C CA . GLY A 1 258 ? 30.491 47.106 22.998 1.00 28.39 231 GLY A CA 1
ATOM 1723 C C . GLY A 1 258 ? 31.369 45.908 23.360 1.00 29.08 231 GLY A C 1
ATOM 1724 O O . GLY A 1 258 ? 30.964 45.064 24.175 1.00 38.15 231 GLY A O 1
ATOM 1725 N N . ASP A 1 259 ? 32.538 45.824 22.723 1.00 32.81 232 ASP A N 1
ATOM 1726 C CA . ASP A 1 259 ? 33.421 44.647 22.846 1.00 41.58 232 ASP A CA 1
ATOM 1727 C C . ASP A 1 259 ? 32.740 43.335 22.459 1.00 40.82 232 ASP A C 1
ATOM 1728 O O . ASP A 1 259 ? 33.105 42.257 22.951 1.00 41.67 232 ASP A O 1
ATOM 1733 N N . MET A 1 260 ? 31.712 43.435 21.622 1.00 30.72 233 MET A N 1
ATOM 1734 C CA . MET A 1 260 ? 31.080 42.246 21.042 1.00 32.01 233 MET A CA 1
ATOM 1735 C C . MET A 1 260 ? 31.360 42.262 19.533 1.00 32.24 233 MET A C 1
ATOM 1736 O O . MET A 1 260 ? 31.155 43.273 18.859 1.00 31.77 233 MET A O 1
ATOM 1741 N N . LEU A 1 261 ? 31.697 41.107 18.992 1.00 27.64 234 LEU A N 1
ATOM 1742 C CA . LEU A 1 261 ? 31.953 41.000 17.558 1.00 28.60 234 LEU A CA 1
ATOM 1743 C C . LEU A 1 261 ? 30.915 40.016 17.033 1.00 28.19 234 LEU A C 1
ATOM 1744 O O . LEU A 1 261 ? 30.859 38.881 17.498 1.00 29.17 234 LEU A O 1
ATOM 1749 N N . LEU A 1 262 ? 30.112 40.441 16.065 1.00 23.33 235 LEU A N 1
ATOM 1750 C CA . LEU A 1 262 ? 29.040 39.579 15.529 1.00 24.35 235 LEU A CA 1
ATOM 1751 C C . LEU A 1 262 ? 29.312 39.319 14.047 1.00 26.50 235 LEU A C 1
ATOM 1752 O O 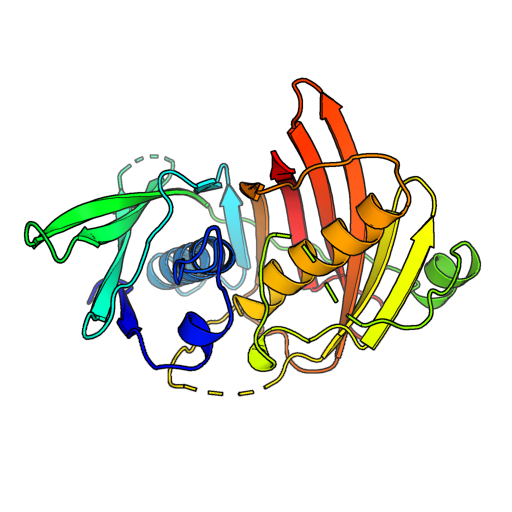. LEU A 1 262 ? 29.756 40.214 13.293 1.00 24.76 235 LEU A O 1
ATOM 1757 N N . PHE A 1 263 ? 29.029 38.089 13.637 1.00 21.06 236 PHE A N 1
ATOM 1758 C CA . PHE A 1 263 ? 29.360 37.593 12.303 1.00 21.23 236 PHE A CA 1
ATOM 1759 C C . PHE A 1 263 ? 28.119 36.991 11.685 1.00 26.77 236 PHE A C 1
ATOM 1760 O O . PHE A 1 263 ? 27.290 36.403 12.374 1.00 25.56 236 PHE A O 1
ATOM 1768 N N . ASP A 1 264 ? 28.003 37.098 10.370 1.00 25.24 237 ASP A N 1
ATOM 1769 C CA . ASP A 1 264 ? 27.093 36.230 9.623 1.00 26.52 237 ASP A CA 1
ATOM 1770 C C . ASP A 1 264 ? 27.832 35.034 9.039 1.00 25.02 237 ASP A C 1
ATOM 1771 O O . ASP A 1 264 ? 28.993 35.130 8.634 1.00 26.02 237 ASP A O 1
ATOM 1776 N N . VAL A 1 265 ? 27.158 33.880 8.993 1.00 27.18 238 VAL A N 1
ATOM 1777 C CA . VAL A 1 265 ? 27.822 32.669 8.541 1.00 25.02 238 VAL A CA 1
ATOM 1778 C C . VAL A 1 265 ? 26.900 31.951 7.575 1.00 30.39 238 VAL A C 1
ATOM 1779 O O . VAL A 1 265 ? 25.782 31.584 7.953 1.00 30.71 238 VAL A O 1
ATOM 1783 N N . ASP A 1 266 ? 27.362 31.771 6.338 1.00 29.05 239 ASP A N 1
ATOM 1784 C CA . ASP A 1 266 ? 26.631 30.906 5.368 1.00 28.69 239 ASP A CA 1
ATOM 1785 C C . ASP A 1 266 ? 27.371 29.597 5.148 1.00 24.75 239 ASP A C 1
ATOM 1786 O O . ASP A 1 266 ? 28.561 29.543 4.840 1.00 30.85 239 ASP A O 1
ATOM 1791 N N . VAL A 1 267 ? 26.632 28.494 5.289 1.00 29.41 240 VAL A N 1
ATOM 1792 C CA . VAL A 1 267 ? 27.203 27.192 5.022 1.00 27.65 240 VAL A CA 1
ATOM 1793 C C . VAL A 1 267 ? 26.771 26.795 3.601 1.00 26.90 240 VAL A C 1
ATOM 1794 O O . VAL A 1 267 ? 25.595 26.924 3.296 1.00 30.13 240 VAL A O 1
ATOM 1798 N N . ILE A 1 268 ? 27.738 26.395 2.787 1.00 31.31 241 ILE A N 1
ATOM 1799 C CA . ILE A 1 268 ? 27.512 26.173 1.341 1.00 39.31 241 ILE A CA 1
ATOM 1800 C C . ILE A 1 268 ? 27.939 24.756 0.965 1.00 33.53 241 ILE A C 1
ATOM 1801 O O . ILE A 1 268 ? 28.949 24.252 1.452 1.00 34.94 241 ILE A O 1
ATOM 1806 N N . ASN A 1 269 ? 27.151 24.082 0.124 1.00 37.78 242 ASN A N 1
ATOM 1807 C CA . ASN A 1 269 ? 27.524 22.741 -0.309 1.00 38.82 242 ASN A CA 1
ATOM 1808 C C . ASN A 1 269 ? 28.483 22.767 -1.494 1.00 52.13 242 ASN A C 1
ATOM 1809 O O . ASN A 1 269 ? 28.946 23.841 -1.904 1.00 47.90 242 ASN A O 1
ATOM 1814 N N . GLU A 1 270 ? 28.839 21.589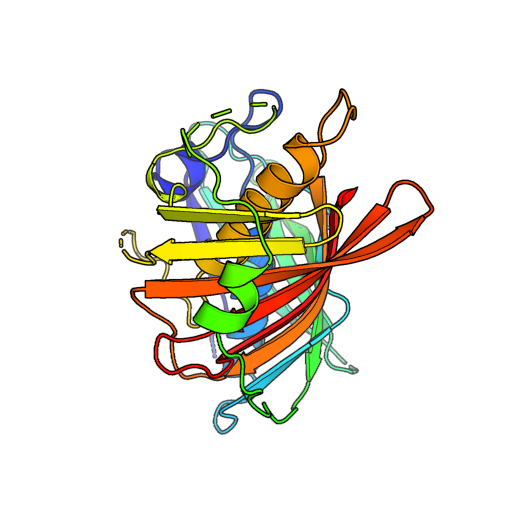 -1.999 1.00 52.82 243 GLU A N 1
ATOM 1815 C CA . GLU A 1 270 ? 29.821 21.517 -3.074 1.00 56.48 243 GLU A CA 1
ATOM 1816 C C . GLU A 1 270 ? 29.172 21.759 -4.433 1.00 63.75 243 GLU A C 1
ATOM 1817 O O . GLU A 1 270 ? 29.800 21.584 -5.481 1.00 72.80 243 GLU A O 1
ATOM 1823 N N . SER A 1 271 ? 27.939 22.258 -4.398 1.00 60.43 244 SER A N 1
ATOM 1824 C CA . SER A 1 271 ? 27.223 22.627 -5.608 1.00 58.10 244 SER A CA 1
ATOM 1825 C C . SER A 1 271 ? 26.740 24.072 -5.529 1.00 56.45 244 SER A C 1
ATOM 1826 O O . SER A 1 271 ? 25.680 24.403 -6.059 1.00 59.71 244 SER A O 1
ATOM 1829 N N . SER A 1 272 ? 27.494 24.926 -4.833 1.00 58.42 245 SER A N 1
ATOM 1830 C CA . SER A 1 272 ? 27.298 26.375 -4.923 1.00 53.04 245 SER A CA 1
ATOM 1831 C C . SER A 1 272 ? 26.037 26.971 -4.299 1.00 54.91 245 SER A C 1
ATOM 1832 O O . SER A 1 272 ? 25.672 28.112 -4.593 1.00 54.02 245 SER A O 1
ATOM 1835 N N . GLU A 1 273 ? 25.361 26.218 -3.438 1.00 41.87 246 GLU A N 1
ATOM 1836 C CA . GLU A 1 273 ? 24.185 26.763 -2.789 1.00 39.80 246 GLU A CA 1
ATOM 1837 C C . GLU A 1 273 ? 24.243 26.591 -1.283 1.00 41.70 246 GLU A C 1
ATOM 1838 O O . GLU A 1 273 ? 24.849 25.627 -0.775 1.00 39.65 246 GLU A O 1
ATOM 1844 N N . THR A 1 274 ? 23.602 27.523 -0.592 1.00 37.15 247 THR A N 1
ATOM 1845 C CA . THR A 1 274 ? 23.605 27.514 0.877 1.00 39.46 247 THR A CA 1
ATOM 1846 C C . THR A 1 274 ? 22.615 26.556 1.519 1.00 42.33 247 THR A C 1
ATOM 1847 O O . THR A 1 274 ? 21.503 26.343 1.010 1.00 41.91 247 THR A O 1
ATOM 1851 N N . VAL A 1 275 ? 23.053 25.915 2.602 1.00 33.89 248 VAL A N 1
ATOM 1852 C CA . VAL A 1 275 ? 22.259 24.851 3.232 1.00 30.86 248 VAL A CA 1
ATOM 1853 C C . VAL A 1 275 ? 21.978 25.099 4.718 1.00 37.43 248 VAL A C 1
ATOM 1854 O O . VAL A 1 275 ? 21.155 24.404 5.326 1.00 34.52 248 VAL A O 1
ATOM 1858 N N . LEU A 1 276 ? 22.528 26.196 5.249 1.00 31.76 249 LEU A N 1
ATOM 1859 C CA . LEU A 1 276 ? 22.297 26.559 6.639 1.00 28.69 249 LEU A CA 1
ATOM 1860 C C . LEU A 1 276 ? 22.844 27.985 6.804 1.00 25.66 249 LEU A C 1
ATOM 1861 O O . LEU A 1 276 ? 23.872 28.297 6.183 1.00 28.40 249 LEU A O 1
ATOM 1866 N N . HIS A 1 277 ? 22.081 28.839 7.477 1.00 24.68 250 HIS A N 1
ATOM 1867 C CA . HIS A 1 277 ? 22.444 30.257 7.698 1.00 29.26 250 HIS A CA 1
ATOM 1868 C C . HIS A 1 277 ? 22.506 30.525 9.173 1.00 28.30 250 HIS A C 1
ATOM 1869 O O . HIS A 1 277 ? 21.557 30.238 9.916 1.00 29.20 250 HIS A O 1
ATOM 1876 N N . TYR A 1 278 ? 23.585 31.177 9.607 1.00 27.34 251 TYR A N 1
ATOM 1877 C CA . TYR A 1 278 ? 23.602 31.814 10.933 1.00 27.33 251 TYR A CA 1
ATOM 1878 C C . TYR A 1 278 ? 23.712 33.320 10.762 1.00 29.09 251 TYR A C 1
ATOM 1879 O O . TYR A 1 278 ? 24.464 33.782 9.921 1.00 31.37 251 TYR A O 1
ATOM 1888 N N . SER A 1 279 ? 23.068 34.067 11.630 1.00 29.72 252 SER A N 1
ATOM 1889 C CA . SER A 1 279 ? 23.196 35.513 11.606 1.00 34.27 252 SER A CA 1
ATOM 1890 C C . SER A 1 279 ? 23.417 36.036 13.028 1.00 28.67 252 SER A C 1
ATOM 1891 O O . SER A 1 279 ? 22.870 35.500 14.012 1.00 27.44 252 SER A O 1
ATOM 1894 N N . GLY A 1 280 ? 24.318 37.010 13.190 1.00 24.50 253 GLY A N 1
ATOM 1895 C CA . GLY A 1 280 ? 24.635 37.497 14.529 1.00 26.57 253 GLY A CA 1
ATOM 1896 C C . GLY A 1 280 ? 25.198 36.413 15.431 1.00 26.45 253 GLY A C 1
ATOM 1897 O O . GLY A 1 280 ? 24.809 36.284 16.599 1.00 25.71 253 GLY A O 1
ATOM 1898 N N . TYR A 1 281 ? 26.148 35.657 14.884 1.00 24.75 254 TYR A N 1
ATOM 1899 C CA . TYR A 1 281 ? 26.985 34.774 15.677 1.00 23.32 254 TYR A CA 1
ATOM 1900 C C . TYR A 1 281 ? 27.931 35.643 16.504 1.00 22.66 254 TYR A C 1
ATOM 1901 O O . TYR A 1 281 ? 28.800 36.359 15.950 1.00 26.13 254 TYR A O 1
ATOM 1910 N N . SER A 1 282 ? 27.796 35.578 17.833 1.00 23.95 255 SER A N 1
ATOM 1911 C CA . SER A 1 282 ? 28.365 36.602 18.735 1.00 24.68 255 SER A CA 1
ATOM 1912 C C . SER A 1 282 ? 29.550 36.063 19.504 1.00 31.61 255 SER A C 1
ATOM 1913 O O . SER A 1 282 ? 29.432 35.004 20.148 1.00 33.89 255 SER A O 1
ATOM 1916 N N . LEU A 1 283 ? 30.649 36.832 19.506 1.00 26.16 256 LEU A N 1
ATOM 1917 C CA . LEU A 1 283 ? 31.799 36.608 20.360 1.00 29.68 256 LEU A CA 1
ATOM 1918 C C . LEU A 1 283 ? 31.986 37.823 21.264 1.00 33.83 256 LEU A C 1
ATOM 1919 O O . LEU A 1 283 ? 31.941 38.973 20.824 1.00 31.68 256 LEU A O 1
ATOM 1924 N N . LYS A 1 284 ? 32.295 37.554 22.521 1.00 31.74 257 LYS A N 1
ATOM 1925 C CA . LYS A 1 284 ? 32.709 38.591 23.457 1.00 37.02 257 LYS A CA 1
ATOM 1926 C C . LYS A 1 284 ? 34.228 38.722 23.496 1.00 35.91 257 LYS A C 1
ATOM 1927 O O . LYS A 1 284 ? 34.933 37.709 23.633 1.00 40.76 257 LYS A O 1
#

Organism: Bacillus subtilis (strain 168) (NCBI:txid224308)

B-factor: mean 41.28, std 15.33, range [21.06, 114.64]

Secondary structure (DSSP, 8-state):
-PPEEEEEETTSHHHHTEEETTEEE--THHHHHHHHHHHHHH-TT-SEEEEEEEEE----EE-TT-EEEEEEEEE--EEEEEEEEETTTTEEEEEEEEEEEE------B--HHHHHHTSEEP------EE-GGG--EEEEEEETTEEEEEEEE------SS-HHHHHHHHHHHHHHHTTS---S---EEEEEEEEEESS---EEEEEEEEEEEEETTEEEEEEEEE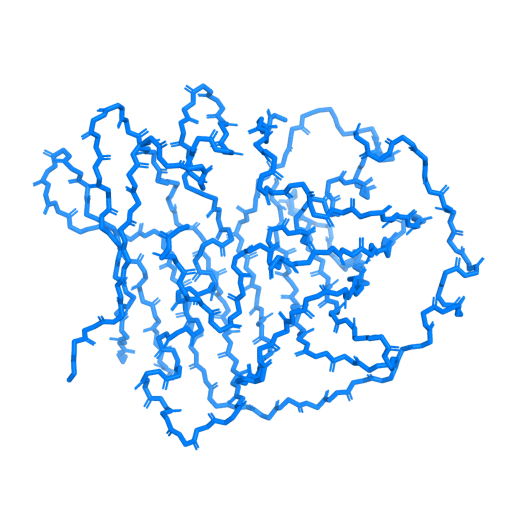-TTSBEEEEEEEEEE-

CATH classification: 3.10.129.110

Nearest PDB structures (foldseek):
  4u3v-assembly1_A  TM=1.004E+00  e=5.000E-51  Bacillus subtilis subsp. subtilis str. 168
  7zmf-assembly1_B  TM=8.509E-01  e=2.582E-16  Brevibacillus brevis NBRC 100599
  7tzl-assembly1_A  TM=8.352E-01  e=1.118E-14  Streptomyces griseofuscus
  7tzl-assembly1_B  TM=8.360E-01  e=3.108E-14  Streptomyces griseofuscus
  5e1v-assembly2_A  TM=8.237E-01  e=1.629E-14  Bacillus subtilis subsp. subtilis str. 168

InterPro domains:
  IPR001031 Thioesterase [PF00975] (2234-2510)
  IPR006162 Phosphopantetheine attachment site [PS00012] (1440-1455)
  IPR006162 Phosphopantetheine attachment site [PS00012] (2163-2178)
  IPR009081 Phosphopantetheine binding ACP domain [PF00550] (384-448)
  IPR009081 Phosphopantetheine binding ACP domain [PF00550] (1413-1480)
  IPR009081 Phosphopantetheine binding ACP domain [PF00550] (2143-2204)
  IPR009081 Phosphopantetheine binding ACP domain [PS50075] (376-452)
  IPR009081 Phosphopantetheine binding ACP domain [PS50075] (1407-1485)
  IPR009081 Phosphopantetheine binding ACP domain [PS50075] (2134-2208)
  IPR013217 Methyltransferase type 12 [PF08242] (165-269)
  IPR014030 Beta-ketoacyl synthase-like, N-terminal domain [PF00109] (528-777)
  IPR014030 Beta-ketoacyl synthase-like, N-terminal domain [PF00109] (1530-1758)
  IPR014031 Beta-ketoacyl synthase, C-terminal domain [PF02801] (785-902)
  IPR014031 Beta-ketoacyl synthase, C-terminal domain [PF02801] (1766-1888)
  IPR016039 Thiolase-like [G3DSA:3.40.47.10] (529-1110)
  IPR016039 Thiolase-like [G3DSA:3.40.47.10] (1531-2117)
  IPR016039 Thiolase-like [SSF53901] (525-952)
  IPR016039 Thiolase-like [SSF53901] (1527-1885)
  IPR018201 Beta-ketoacyl synthase, active site [PS00606] (691-707)
  IPR020615 Thiolase, acyl-enzyme intermediate active site [PS00098] (696-714)

Radius of gyration: 17.43 Å; Cα contacts (8 Å, |Δi|>4): 552; chains: 1; bounding box: 45×39×51 Å

Solvent-accessible surface area: 12188 Å² total; per-residue (Å²): 177,109,48,38,101,25,98,1,53,46,98,15,72,14,0,88,2,12,28,54,122,149,67,51,15,4,2,19,8,0,6,1,0,2,0,2,30,2,0,11,50,77,44,79,173,57,112,11,1,69,0,30,139,5,30,36,86,34,98,1,44,2,122,155,76,41,66,0,49,0,31,1,55,56,92,174,143,34,66,0,50,0,28,20,84,42,62,106,61,40,113,65,83,51,0,0,59,2,44,6,23,97,12,63,26,117,82,99,186,18,82,16,109,100,38,50,168,88,21,92,84,34,128,175,63,169,90,26,111,51,22,133,68,1,105,8,27,66,63,5,14,41,35,122,100,10,0,0,0,39,0,125,4,113,130,55,42,167,31,26,8,30,8,14,2,4,4,0,0,9,24,0,0,45,28,2,4,123,62,75,153,85,147,57,61,35,78,30,103,3,1,66,33,2,44,1,32,96,144,72,30,143,6,44,1,19,0,31,1,50,48,67,116,95,105,72,126,40,14,21,1,56,0,28,0,0,38,118,69,47,71,2,30,0,12,4,45,5,6,6,0,139

Foldseek 3Di:
DDFQKDKAACPDQQQVFKAAPRFRWRAPLVVVQSVVVRVCVVDVVAFKWKKFDKFFDDIDTHDPPDMKMWTWDWDDCIKTFIWIQDPVVRDTDTGIIIHMGHDDDDKDFADPVVVQVVFAKDPPPDSIHGDPQLVFWDTWTADQWKIKTKGAADPPPDTLEDSSVVVNLVSNVVVHCVPDPDDDDKGWGTFRMKIAGSHRDHTIWMKIKGFDDCDPNKTFIKIFIGHPVRMTGMITGRRIMD

Sequence (242 aa):
QPVIQDQFTYDEPYVQGHVFNNERVLVGATYGSLAIEAFFNLFPEENSGRISKLSYISPIVIKQGETIELQAKPLQVIELQIMYREPSSGLWKPAAIGQCGIGSFEPKKVNIENVKHSLTKLHHIDGPEWGELFKTITHLYRDHKSILAKIRLPNGHHYTVSPLMTNSAYLAILSFLEQFDMTGGFLPFGINDIQFTKQTIKGDCWLLITLVKNTGDMLLFDVDVINESSETVLHYSGYSLK